Protein AF-A0A968EZG5-F1 (afdb_monomer)

pLDDT: mean 90.01, std 14.31, range [39.38, 98.56]

Foldseek 3Di:
DDDDPPDPPPPPPFFFDKDKPAQEDEPAEDEAPDKDKDKIKIAGQTQAKKWWDAWDKPWPQKDWPDGTDIHHHGDMDIIIIMGHDNDFDKTKIWTWTAIPGPVPRTGIHIYIYGYDHPDPDDDPDDQDCDWDKDDWPPFQDAQKIKIKIFFSAWWFKWKFKADPVRHTFATQDGGTDGGHIDMTMDRQHGPVRHHDDWAKMKMWMDTPPDIDIDIGTYDD

Structure (mmCIF, N/CA/C/O backbone):
data_AF-A0A968EZG5-F1
#
_entry.id   AF-A0A968EZG5-F1
#
loop_
_atom_site.group_PDB
_atom_site.id
_atom_site.type_symbol
_atom_site.label_atom_id
_atom_site.label_alt_id
_atom_site.label_comp_id
_atom_site.label_asym_id
_atom_site.label_entity_id
_atom_site.label_seq_id
_atom_site.pdbx_PDB_ins_code
_atom_site.Cartn_x
_atom_site.Cartn_y
_atom_site.Cartn_z
_atom_site.occupancy
_atom_site.B_iso_or_equiv
_atom_site.auth_seq_id
_atom_site.auth_comp_id
_atom_site.auth_asym_id
_atom_site.auth_atom_id
_atom_site.pdbx_PDB_model_num
ATOM 1 N N . ALA A 1 1 ? -42.127 -8.966 72.260 1.00 46.66 1 ALA A N 1
ATOM 2 C CA . ALA A 1 1 ? -41.807 -8.025 71.177 1.00 46.66 1 ALA A CA 1
ATOM 3 C C . ALA A 1 1 ? -40.721 -8.698 70.367 1.00 46.66 1 ALA A C 1
ATOM 5 O O . ALA A 1 1 ? -39.634 -8.884 70.897 1.00 46.66 1 ALA A O 1
ATOM 6 N N . GLU A 1 2 ? -41.072 -9.231 69.201 1.00 42.44 2 GLU A N 1
ATOM 7 C CA . GLU A 1 2 ? -40.092 -9.838 68.302 1.00 42.44 2 GLU A CA 1
ATOM 8 C C . GLU A 1 2 ? -39.377 -8.712 67.562 1.00 42.44 2 GLU A C 1
ATOM 10 O O . GLU A 1 2 ? -40.018 -7.843 66.972 1.00 42.44 2 GLU A O 1
ATOM 15 N N . ASP A 1 3 ? -38.058 -8.697 67.699 1.00 46.53 3 ASP A N 1
ATOM 16 C CA . ASP A 1 3 ? -37.166 -7.708 67.116 1.00 46.53 3 ASP A CA 1
ATOM 17 C C . ASP A 1 3 ? -36.864 -8.141 65.677 1.00 46.53 3 ASP A C 1
ATOM 19 O O . ASP A 1 3 ? -36.167 -9.127 65.430 1.00 46.53 3 ASP A O 1
ATOM 23 N N . THR A 1 4 ? -37.477 -7.465 64.709 1.00 46.59 4 THR A N 1
ATOM 24 C CA . THR A 1 4 ? -37.194 -7.677 63.290 1.00 46.59 4 THR A CA 1
ATOM 25 C C . THR A 1 4 ? -35.818 -7.106 62.975 1.00 46.59 4 THR A C 1
ATOM 27 O O 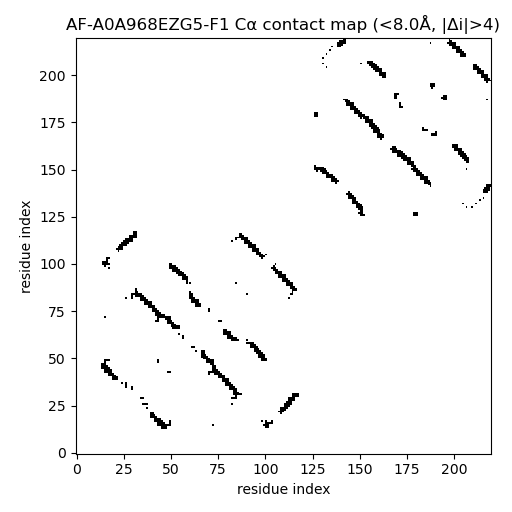. THR A 1 4 ? -35.665 -5.897 62.807 1.00 46.59 4 THR A O 1
ATOM 30 N N . VAL A 1 5 ? -34.816 -7.977 62.860 1.00 48.31 5 VAL A N 1
ATOM 31 C CA . VAL A 1 5 ? -33.513 -7.618 62.293 1.00 48.31 5 VAL A CA 1
ATOM 32 C C . VAL A 1 5 ? -33.722 -7.310 60.812 1.00 48.31 5 VAL A C 1
ATOM 34 O O . VAL A 1 5 ? -33.888 -8.209 59.988 1.00 48.31 5 VAL A O 1
ATOM 37 N N . GLY A 1 6 ? -33.754 -6.021 60.478 1.00 43.78 6 GLY A N 1
ATOM 38 C CA . GLY A 1 6 ? -33.720 -5.559 59.099 1.00 43.78 6 GLY A CA 1
ATOM 39 C C . GLY A 1 6 ? -32.400 -5.984 58.468 1.00 43.78 6 GLY A C 1
ATOM 40 O O . GLY A 1 6 ? -31.351 -5.425 58.777 1.00 43.78 6 GLY A O 1
ATOM 41 N N . VAL A 1 7 ? -32.443 -6.991 57.598 1.00 45.00 7 VAL A N 1
ATOM 42 C CA . VAL A 1 7 ? -31.305 -7.343 56.751 1.00 45.00 7 VAL A CA 1
ATOM 43 C C . VAL A 1 7 ? -31.089 -6.165 55.810 1.00 45.00 7 VAL A C 1
ATOM 45 O O . VAL A 1 7 ? -31.883 -5.922 54.902 1.00 45.00 7 VAL A O 1
ATOM 48 N N . HIS A 1 8 ? -30.031 -5.399 56.060 1.00 47.31 8 HIS A N 1
ATOM 49 C CA . HIS A 1 8 ? -29.554 -4.386 55.134 1.00 47.31 8 HIS A CA 1
ATOM 50 C C . HIS A 1 8 ? -28.943 -5.136 53.949 1.00 47.31 8 HIS A C 1
ATOM 52 O O . HIS A 1 8 ? -27.770 -5.502 53.948 1.00 47.31 8 HIS A O 1
ATOM 58 N N . MET A 1 9 ? -29.794 -5.473 52.981 1.00 46.06 9 MET A N 1
ATOM 59 C CA . MET A 1 9 ? -29.372 -5.971 51.685 1.00 46.06 9 MET A CA 1
ATOM 60 C C . MET A 1 9 ? -28.580 -4.831 51.046 1.00 46.06 9 MET A C 1
ATOM 62 O O . MET A 1 9 ? -29.169 -3.867 50.560 1.00 46.06 9 MET A O 1
ATOM 66 N N . GLN A 1 10 ? -27.248 -4.891 51.129 1.00 45.50 10 GLN A N 1
ATOM 67 C CA . GLN A 1 10 ? -26.409 -4.088 50.254 1.00 45.50 10 GLN A CA 1
ATOM 68 C C . GLN A 1 10 ? -26.782 -4.520 48.843 1.00 45.50 10 GLN A C 1
ATOM 70 O O . GLN A 1 10 ? -26.470 -5.631 48.416 1.00 45.50 10 GLN A O 1
ATOM 75 N N . VAL A 1 11 ? -27.548 -3.670 48.163 1.00 50.50 11 VAL A N 1
ATOM 76 C CA . VAL A 1 11 ? -27.663 -3.724 46.715 1.00 50.50 11 VAL A CA 1
ATOM 77 C C . VAL A 1 11 ? -26.221 -3.646 46.241 1.00 50.50 11 VAL A C 1
ATOM 79 O O . VAL A 1 11 ? -25.538 -2.661 46.503 1.00 50.50 11 VAL A O 1
ATOM 82 N N . VAL A 1 12 ? -25.716 -4.742 45.681 1.00 51.16 12 VAL A N 1
ATOM 83 C CA . VAL A 1 12 ? -24.463 -4.696 44.939 1.00 51.16 12 VAL A CA 1
ATOM 84 C C . VAL A 1 12 ? -24.767 -3.724 43.813 1.00 51.16 12 VAL A C 1
ATOM 86 O O . VAL A 1 12 ? -25.610 -4.048 42.975 1.00 51.16 12 VAL A O 1
ATOM 89 N N . ASP A 1 13 ? -24.214 -2.510 43.887 1.00 57.47 13 ASP A N 1
ATOM 90 C CA . ASP A 1 13 ? -24.405 -1.492 42.858 1.00 57.47 13 ASP A CA 1
ATOM 91 C C . ASP A 1 13 ? -24.214 -2.176 41.508 1.00 57.47 13 ASP A C 1
ATOM 93 O O . ASP A 1 13 ? -23.225 -2.881 41.291 1.00 57.47 13 ASP A O 1
ATOM 97 N N . SER A 1 14 ? -25.222 -2.079 40.646 1.00 59.56 14 SER A N 1
ATOM 98 C CA . SER A 1 14 ? -25.170 -2.657 39.314 1.00 59.56 14 SER A CA 1
ATOM 99 C C . SER A 1 14 ? -24.004 -2.005 38.583 1.00 59.56 14 SER A C 1
ATOM 101 O O . SER A 1 14 ? -24.091 -0.853 38.171 1.00 59.56 14 SER A O 1
ATOM 103 N N . LEU A 1 15 ? -22.885 -2.722 38.489 1.00 80.75 15 LEU A N 1
ATOM 104 C CA . LEU A 1 15 ? -21.681 -2.187 37.876 1.00 80.75 15 LEU A CA 1
ATOM 105 C C . LEU A 1 15 ? -21.853 -2.221 36.363 1.00 80.75 15 LEU A C 1
ATOM 107 O O . LEU A 1 15 ? -22.238 -3.233 35.785 1.00 80.75 15 LEU A O 1
ATOM 111 N N . ASN A 1 16 ? -21.568 -1.108 35.727 1.00 88.75 16 ASN A N 1
ATOM 112 C CA . ASN A 1 16 ? -21.320 -0.961 34.307 1.00 88.75 16 ASN A CA 1
ATOM 113 C C . ASN A 1 16 ? -19.845 -1.305 34.063 1.00 88.75 16 ASN A C 1
ATOM 115 O O . ASN A 1 16 ? -18.970 -0.524 34.416 1.00 88.75 16 ASN A O 1
ATOM 119 N N . LEU A 1 17 ? -19.578 -2.496 33.524 1.00 93.81 17 LEU A N 1
ATOM 120 C CA . LEU A 1 17 ? -18.222 -3.032 33.397 1.00 93.81 17 LEU A CA 1
ATOM 121 C C . LEU A 1 17 ? -17.838 -3.150 31.928 1.00 93.81 17 LEU A C 1
ATOM 123 O O . LEU A 1 17 ? -18.517 -3.850 31.171 1.00 93.81 17 LEU A O 1
ATOM 127 N N . ILE A 1 18 ? -16.756 -2.485 31.537 1.00 96.94 18 ILE A N 1
ATOM 128 C CA . ILE A 1 18 ? -16.211 -2.553 30.185 1.00 96.94 18 ILE A CA 1
ATOM 129 C C . ILE A 1 18 ? -15.303 -3.779 30.026 1.00 96.94 18 ILE A C 1
ATOM 131 O O . ILE A 1 18 ? -14.528 -4.141 30.911 1.00 96.94 18 ILE A O 1
ATOM 135 N N . SER A 1 19 ? -15.400 -4.431 28.873 1.00 97.12 19 SER A N 1
ATOM 136 C CA . SER A 1 19 ? -14.471 -5.468 28.434 1.00 97.12 19 SER A CA 1
ATOM 137 C C . SER A 1 19 ? -14.100 -5.251 26.971 1.00 97.12 19 SER A C 1
ATOM 139 O O . SER A 1 19 ? -14.919 -4.779 26.181 1.00 97.12 19 SER A O 1
ATOM 141 N N . LEU A 1 20 ? -12.862 -5.595 26.619 1.00 97.50 20 LEU A N 1
ATOM 142 C CA . LEU A 1 20 ? -12.344 -5.551 25.255 1.00 97.50 20 LEU A CA 1
ATOM 143 C C . LEU A 1 20 ? -11.921 -6.955 24.834 1.00 97.50 20 LEU A C 1
ATOM 145 O O . LEU A 1 20 ? -11.356 -7.705 25.631 1.00 97.50 20 LEU A O 1
ATOM 149 N N . ASN A 1 21 ? -12.138 -7.299 23.568 1.00 96.94 21 ASN A N 1
ATOM 150 C CA . ASN A 1 21 ? -11.665 -8.573 23.021 1.00 96.94 21 ASN A CA 1
ATOM 151 C C . ASN A 1 21 ? -10.163 -8.571 22.669 1.00 96.94 21 ASN A C 1
ATOM 153 O O . ASN A 1 21 ? -9.616 -9.630 22.368 1.00 96.94 21 ASN A O 1
ATOM 157 N N . THR A 1 22 ? -9.518 -7.402 22.667 1.00 94.25 22 THR A N 1
ATOM 158 C CA . THR A 1 22 ? -8.077 -7.227 22.457 1.00 94.25 22 THR A CA 1
ATOM 159 C C . THR A 1 22 ? -7.576 -5.985 23.192 1.00 94.25 22 THR A C 1
ATOM 161 O O . THR A 1 22 ? -8.330 -5.037 23.411 1.00 94.25 22 THR A O 1
ATOM 164 N N . ASP A 1 23 ? -6.295 -5.986 23.540 1.00 95.25 23 ASP A N 1
ATOM 165 C CA . ASP A 1 23 ? -5.542 -4.833 24.040 1.00 95.25 23 ASP A CA 1
ATOM 166 C C . ASP A 1 23 ? -4.565 -4.275 22.989 1.00 95.25 23 ASP A C 1
ATOM 168 O O . ASP A 1 23 ? -3.864 -3.296 23.249 1.00 95.25 23 ASP A O 1
ATOM 172 N N . SER A 1 24 ? -4.506 -4.885 21.800 1.00 97.00 24 SER A N 1
ATOM 173 C CA . SER A 1 24 ? -3.588 -4.500 20.731 1.00 97.00 24 SER A CA 1
ATOM 174 C C . SER A 1 24 ? -4.130 -4.773 19.324 1.00 97.00 24 SER A C 1
ATOM 176 O O . SER A 1 24 ? -4.920 -5.695 19.099 1.00 97.00 24 SER A O 1
ATOM 178 N N . ILE A 1 25 ? -3.701 -3.950 18.366 1.00 95.62 25 ILE A N 1
ATOM 179 C CA . ILE A 1 25 ? -3.979 -4.078 16.933 1.00 95.62 25 ILE A CA 1
ATOM 180 C C . ILE A 1 25 ? -2.686 -3.813 16.162 1.00 95.62 25 ILE A C 1
ATOM 182 O O . ILE A 1 25 ? -2.031 -2.788 16.362 1.00 95.62 25 ILE A O 1
ATOM 186 N N . ASP A 1 26 ? -2.357 -4.724 15.253 1.00 95.31 26 ASP A N 1
ATOM 187 C CA . ASP A 1 26 ? -1.247 -4.588 14.316 1.00 95.31 26 ASP A CA 1
ATOM 188 C C . ASP A 1 26 ? -1.790 -4.581 12.887 1.00 95.31 26 ASP A C 1
ATOM 190 O O . ASP A 1 26 ? -2.483 -5.512 12.475 1.00 95.31 26 ASP A O 1
ATOM 194 N N . PHE A 1 27 ? -1.514 -3.506 12.155 1.00 93.25 27 PHE A N 1
ATOM 195 C CA . PHE A 1 27 ? -1.912 -3.335 10.760 1.00 93.25 27 PHE A CA 1
ATOM 196 C C . PHE A 1 27 ? -0.897 -3.913 9.766 1.00 93.25 27 PHE A C 1
ATOM 198 O O . PHE A 1 27 ? -1.102 -3.771 8.557 1.00 93.25 27 PHE A O 1
ATOM 205 N N . ASP A 1 28 ? 0.192 -4.526 10.241 1.00 91.62 28 ASP A N 1
ATOM 206 C CA . ASP A 1 28 ? 1.330 -4.936 9.422 1.00 91.62 28 ASP A CA 1
ATOM 207 C C . ASP A 1 28 ? 1.781 -3.768 8.521 1.00 91.62 28 ASP A C 1
ATOM 209 O O . ASP A 1 28 ? 2.121 -2.685 8.995 1.00 91.62 28 ASP A O 1
ATOM 213 N N . THR A 1 29 ? 1.767 -3.963 7.202 1.00 85.31 29 THR A N 1
ATOM 214 C CA . THR A 1 29 ? 2.091 -2.943 6.205 1.00 85.31 29 THR A CA 1
ATOM 215 C C . THR A 1 29 ? 0.827 -2.402 5.554 1.00 85.31 29 THR A C 1
ATOM 217 O O . THR A 1 29 ? 0.022 -3.157 5.012 1.00 85.31 29 THR A O 1
ATOM 220 N N . THR A 1 30 ? 0.703 -1.077 5.511 1.00 86.75 30 THR A N 1
ATOM 221 C CA . THR A 1 30 ? -0.298 -0.367 4.707 1.00 86.75 30 THR A CA 1
ATOM 222 C C . THR A 1 30 ? 0.401 0.592 3.752 1.00 86.75 30 THR A C 1
ATOM 224 O O . THR A 1 30 ? 1.325 1.315 4.129 1.00 86.75 30 THR A O 1
ATOM 227 N N . TYR A 1 31 ? -0.026 0.597 2.490 1.00 84.75 31 TYR A N 1
ATOM 228 C CA . TYR A 1 31 ? 0.586 1.453 1.481 1.00 84.75 31 TYR A CA 1
ATOM 229 C C . TYR A 1 31 ? 0.085 2.892 1.578 1.00 84.75 31 TYR A C 1
ATOM 231 O O . TYR A 1 31 ? -1.117 3.137 1.666 1.00 84.75 31 TYR A O 1
ATOM 239 N N . ILE A 1 32 ? 1.007 3.852 1.487 1.00 84.75 32 ILE A N 1
ATOM 240 C CA . ILE A 1 32 ? 0.681 5.286 1.458 1.00 84.75 32 ILE A CA 1
ATOM 241 C C . ILE A 1 32 ? -0.342 5.568 0.346 1.00 84.75 32 ILE A C 1
ATOM 243 O O . ILE A 1 32 ? -0.135 5.193 -0.811 1.00 84.75 32 ILE A O 1
ATOM 247 N N . GLY A 1 33 ? -1.422 6.274 0.693 1.00 80.00 33 GLY A N 1
ATOM 248 C CA . GLY A 1 33 ? -2.534 6.594 -0.212 1.00 80.00 33 GLY A CA 1
ATOM 249 C C . GLY A 1 33 ? -3.663 5.557 -0.229 1.00 80.00 33 GLY A C 1
ATOM 250 O O . GLY A 1 33 ? -4.653 5.770 -0.924 1.00 80.00 33 GLY A O 1
ATOM 251 N N . SER A 1 34 ? -3.524 4.466 0.525 1.00 83.38 34 SER A N 1
ATOM 252 C CA . SER A 1 34 ? -4.582 3.500 0.844 1.00 83.38 34 SER A CA 1
ATOM 253 C C . SER A 1 34 ? -4.778 3.431 2.357 1.00 83.38 34 SER A C 1
ATOM 255 O O . SER A 1 34 ? -3.897 3.832 3.118 1.00 83.38 34 SER A O 1
ATOM 257 N N . ASP A 1 35 ? -5.918 2.909 2.786 1.00 90.00 35 ASP A N 1
ATOM 258 C CA . ASP A 1 35 ? -6.215 2.622 4.180 1.00 90.00 35 ASP A CA 1
ATOM 259 C C . ASP A 1 35 ? -6.364 1.117 4.432 1.00 90.00 35 ASP A C 1
ATOM 261 O O . ASP A 1 35 ? -6.699 0.338 3.537 1.00 90.00 35 ASP A O 1
ATOM 265 N N . SER A 1 36 ? -6.114 0.721 5.676 1.00 88.06 36 SER A N 1
ATOM 266 C CA . SER A 1 36 ? -6.439 -0.605 6.202 1.00 88.06 36 SER A CA 1
ATOM 267 C C . SER A 1 36 ? -7.388 -0.448 7.380 1.00 88.06 36 SER A C 1
ATOM 269 O O . SER A 1 36 ? -7.250 0.489 8.168 1.00 88.06 36 SER A O 1
ATOM 271 N N . THR A 1 37 ? -8.323 -1.382 7.545 1.00 93.50 37 THR A N 1
ATOM 272 C CA . THR A 1 37 ? -9.290 -1.357 8.648 1.00 93.50 37 THR A CA 1
ATOM 273 C C . THR A 1 37 ? -9.263 -2.671 9.421 1.00 93.50 37 THR A C 1
ATOM 275 O O . THR A 1 37 ? -9.412 -3.740 8.830 1.00 93.50 37 THR A O 1
ATOM 278 N N . ILE A 1 38 ? -9.119 -2.590 10.744 1.00 92.31 38 ILE A N 1
ATOM 279 C CA . ILE A 1 38 ? -9.237 -3.718 11.678 1.00 92.31 38 ILE A CA 1
ATOM 280 C C . ILE A 1 38 ? -10.238 -3.333 12.767 1.00 92.31 38 ILE A C 1
ATOM 282 O O . ILE A 1 38 ? -10.256 -2.193 13.228 1.00 92.31 38 ILE A O 1
ATOM 286 N N . SER A 1 39 ? -11.073 -4.283 13.184 1.00 94.12 39 SER A N 1
ATOM 287 C CA . SER A 1 39 ? -12.080 -4.061 14.222 1.00 94.12 39 SER A CA 1
ATOM 288 C C . SER A 1 39 ? -11.682 -4.670 15.562 1.00 94.12 39 SER A C 1
ATOM 290 O O . SER A 1 39 ? -11.078 -5.744 15.616 1.00 94.12 39 SER A O 1
ATOM 292 N N . PHE A 1 40 ? -12.139 -4.047 16.644 1.00 96.81 40 PHE A N 1
ATOM 293 C CA . PHE A 1 40 ? -12.232 -4.666 17.965 1.00 96.81 40 PHE A CA 1
ATOM 294 C C . PHE A 1 40 ? -13.648 -4.508 18.528 1.00 96.81 40 PHE A C 1
ATOM 296 O O . PHE A 1 40 ? -14.463 -3.746 18.007 1.00 96.81 40 PHE A O 1
ATOM 303 N N . TRP A 1 41 ? -13.956 -5.262 19.577 1.00 98.06 41 TRP A N 1
ATOM 304 C CA . TRP A 1 41 ? -15.252 -5.250 20.242 1.00 98.06 41 TRP A CA 1
ATOM 305 C C . TRP A 1 41 ? -15.128 -4.635 21.627 1.00 98.06 41 TRP A C 1
ATOM 307 O O . TRP A 1 41 ? -14.273 -5.039 22.417 1.00 98.06 41 TRP A O 1
ATOM 317 N N . VAL A 1 42 ? -16.028 -3.700 21.916 1.00 98.50 42 VAL A N 1
ATOM 318 C CA . VAL A 1 42 ? -16.295 -3.201 23.264 1.00 98.50 42 VAL A CA 1
ATOM 319 C C . VAL A 1 42 ? -17.550 -3.889 23.768 1.00 98.50 42 VAL A C 1
ATOM 321 O O . VAL A 1 42 ? -18.588 -3.827 23.112 1.00 98.50 42 VAL A O 1
ATOM 324 N N . GLU A 1 43 ? -17.476 -4.537 24.919 1.00 98.31 43 GLU A N 1
ATOM 325 C CA . GLU A 1 43 ? -18.594 -5.248 25.532 1.00 98.31 43 GLU A CA 1
ATOM 326 C C . GLU A 1 43 ? -18.920 -4.666 26.904 1.00 98.31 43 GLU A C 1
ATOM 328 O O . GLU A 1 43 ? -18.030 -4.303 27.674 1.00 98.31 43 GLU A O 1
ATOM 333 N N . ASN A 1 44 ? -20.214 -4.599 27.216 1.00 97.81 44 ASN A N 1
ATOM 334 C CA . ASN A 1 44 ? -20.677 -4.352 28.571 1.00 97.81 44 ASN A CA 1
ATOM 335 C C . ASN A 1 44 ? -20.979 -5.683 29.267 1.00 97.81 44 ASN A C 1
ATOM 337 O O . ASN A 1 44 ? -22.063 -6.247 29.101 1.00 97.81 44 ASN A O 1
ATOM 341 N N . VAL A 1 45 ? -20.040 -6.154 30.084 1.00 96.50 45 VAL A N 1
ATOM 342 C CA . VAL A 1 45 ? -20.189 -7.374 30.904 1.00 96.50 45 VAL A CA 1
ATOM 343 C C . VAL A 1 45 ? -20.844 -7.091 32.264 1.00 96.50 45 VAL A C 1
ATOM 345 O O . VAL A 1 45 ? -20.976 -7.979 33.107 1.00 96.50 45 VAL A O 1
ATOM 348 N N . GLY A 1 46 ? -21.241 -5.838 32.487 1.00 94.38 46 GLY A N 1
ATOM 349 C CA . GLY A 1 46 ? -21.903 -5.357 33.687 1.00 94.38 46 GLY A CA 1
ATOM 350 C C . GLY A 1 46 ? -23.398 -5.669 33.756 1.00 94.38 46 GLY A C 1
ATOM 351 O O . GLY A 1 46 ? -23.944 -6.469 32.997 1.00 94.38 46 GLY A O 1
ATOM 352 N N . GLN A 1 47 ? -24.070 -5.032 34.712 1.00 93.62 47 GLN A N 1
ATOM 353 C CA . GLN A 1 47 ? -25.514 -5.134 34.956 1.00 93.62 47 GLN A CA 1
ATOM 354 C C . GLN A 1 47 ? -26.249 -3.796 34.768 1.00 93.62 47 GLN A C 1
ATOM 356 O O . GLN A 1 47 ? -27.477 -3.784 34.768 1.00 93.62 47 GLN A O 1
ATOM 361 N N . ASP A 1 48 ? -25.523 -2.689 34.575 1.00 95.94 48 ASP A N 1
ATOM 362 C CA . ASP A 1 48 ? -26.081 -1.380 34.201 1.00 95.94 48 ASP A CA 1
ATOM 363 C C . ASP A 1 48 ? -25.497 -0.895 32.865 1.00 95.94 48 ASP A C 1
ATOM 365 O O . ASP A 1 48 ? -24.549 -1.475 32.337 1.00 95.94 48 ASP A O 1
ATOM 369 N N . THR A 1 49 ? -26.072 0.159 32.292 1.00 96.81 49 THR A N 1
ATOM 370 C CA . THR A 1 49 ? -25.671 0.740 31.010 1.00 96.81 49 THR A CA 1
ATOM 371 C C . THR A 1 49 ? -24.257 1.316 31.080 1.00 96.81 49 THR A C 1
ATOM 373 O O . THR A 1 49 ? -23.988 2.281 31.803 1.00 96.81 49 THR A O 1
ATOM 376 N N . LEU A 1 50 ? -23.372 0.780 30.243 1.00 98.19 50 LEU A N 1
ATOM 377 C CA . LEU A 1 50 ? -22.051 1.339 29.990 1.00 98.19 50 LEU A CA 1
ATOM 378 C C . LEU A 1 50 ? -22.169 2.457 28.950 1.00 98.19 50 LEU A C 1
ATOM 380 O O . LEU A 1 50 ? -22.799 2.286 27.906 1.00 98.19 50 LEU A O 1
ATOM 384 N N . LYS A 1 51 ? -21.561 3.604 29.229 1.00 98.44 51 LYS A N 1
ATOM 385 C CA . LYS A 1 51 ? -21.453 4.748 28.326 1.00 98.44 51 LYS A CA 1
ATOM 386 C C . LYS A 1 51 ? -19.989 4.951 27.991 1.00 98.44 51 LYS A C 1
ATOM 388 O O . LYS A 1 51 ? -19.181 5.116 28.901 1.00 98.44 51 LYS A O 1
ATOM 393 N N . VAL A 1 52 ? -19.677 4.971 26.703 1.00 98.56 52 VAL A N 1
ATOM 394 C CA . VAL A 1 52 ? -18.371 5.382 26.191 1.00 98.56 52 VAL A CA 1
ATOM 395 C C . VAL A 1 52 ? -18.482 6.831 25.732 1.00 98.56 52 VAL A C 1
ATOM 397 O O . VAL A 1 52 ? -19.366 7.168 24.939 1.00 98.56 52 VAL A O 1
ATOM 400 N N . TYR A 1 53 ? -17.632 7.687 26.291 1.00 98.06 53 TYR A N 1
ATOM 401 C CA . TYR A 1 53 ? -17.682 9.140 26.134 1.00 98.06 53 TYR A CA 1
ATOM 402 C C . TYR A 1 53 ? -16.746 9.670 25.063 1.00 98.06 53 TYR A C 1
ATOM 404 O O . TYR A 1 53 ? -17.048 10.708 24.478 1.00 98.06 53 TYR A O 1
ATOM 412 N N . ASP A 1 54 ? -15.606 9.011 24.877 1.00 98.19 54 ASP A N 1
ATOM 413 C CA . ASP A 1 54 ? -14.587 9.415 23.921 1.00 98.19 54 ASP A CA 1
ATOM 414 C C . ASP A 1 54 ? -13.603 8.266 23.659 1.00 98.19 54 ASP A C 1
ATOM 416 O O . ASP A 1 54 ? -13.490 7.325 24.456 1.00 98.19 54 ASP A O 1
ATOM 420 N N . MET A 1 55 ? -12.872 8.381 22.553 1.00 98.31 55 MET A N 1
ATOM 421 C CA . MET A 1 55 ? -11.773 7.496 22.178 1.00 98.31 55 MET A CA 1
ATOM 422 C C . MET A 1 55 ? -10.571 8.284 21.635 1.00 98.31 55 MET A C 1
ATOM 424 O O . MET A 1 55 ? -10.240 8.135 20.455 1.00 98.31 55 MET A O 1
ATOM 428 N N . PRO A 1 56 ? -9.914 9.160 22.426 1.00 98.00 56 PRO A N 1
ATOM 429 C CA . PRO A 1 56 ? -8.761 9.899 21.932 1.00 98.00 56 PRO A CA 1
ATOM 430 C C . PRO A 1 56 ? -7.638 8.946 21.514 1.00 98.00 56 PRO A C 1
ATOM 432 O O . PRO A 1 56 ? -7.335 7.959 22.191 1.00 98.00 56 PRO A O 1
ATOM 435 N N . ILE A 1 57 ? -7.004 9.281 20.392 1.00 98.12 57 ILE A N 1
ATOM 436 C CA . ILE A 1 57 ? -5.922 8.506 19.787 1.00 98.12 57 ILE A CA 1
ATOM 437 C C . ILE A 1 57 ? -4.656 9.357 19.789 1.00 98.12 57 ILE A C 1
ATOM 439 O O . ILE A 1 57 ? -4.686 10.525 19.399 1.00 98.12 57 ILE A O 1
ATOM 443 N N . THR A 1 58 ? -3.534 8.793 20.240 1.00 97.00 58 THR A N 1
ATOM 444 C CA . THR A 1 58 ? -2.271 9.547 20.346 1.00 97.00 58 THR A CA 1
ATOM 445 C C . THR A 1 58 ? -1.529 9.703 19.018 1.00 97.00 58 THR A C 1
ATOM 447 O O . THR A 1 58 ? -0.644 10.548 18.927 1.00 97.00 58 THR A O 1
ATOM 450 N N . GLU A 1 59 ? -1.865 8.894 18.013 1.00 97.12 59 GLU A N 1
ATOM 451 C CA . GLU A 1 59 ? -1.243 8.886 16.686 1.00 97.12 59 GLU A CA 1
ATOM 452 C C . GLU A 1 59 ? -2.304 9.159 15.610 1.00 97.12 59 GLU A C 1
ATOM 454 O O . GLU A 1 59 ? -3.301 8.446 15.507 1.00 97.12 59 GLU A O 1
ATOM 459 N N . ASN A 1 60 ? -2.099 10.217 14.824 1.00 95.88 60 ASN A N 1
ATOM 460 C CA . ASN A 1 60 ? -3.111 10.774 13.923 1.00 95.88 60 ASN A CA 1
ATOM 461 C C . ASN A 1 60 ? -3.270 9.991 12.613 1.00 95.88 60 ASN A C 1
ATOM 463 O O . ASN A 1 60 ? -4.236 10.222 11.885 1.00 95.88 60 ASN A O 1
ATOM 467 N N . ALA A 1 61 ? -2.351 9.068 12.324 1.00 96.25 61 ALA A N 1
ATOM 468 C CA . ALA A 1 61 ? -2.495 8.123 11.224 1.00 96.25 61 ALA A CA 1
ATOM 469 C C . ALA A 1 61 ? -3.605 7.085 11.475 1.00 96.25 61 ALA A C 1
ATOM 471 O O . ALA A 1 61 ? -4.028 6.415 10.534 1.00 96.25 61 ALA A O 1
ATOM 472 N N . PHE A 1 62 ? -4.087 6.953 12.716 1.00 98.38 62 PHE A N 1
ATOM 473 C CA . PHE A 1 62 ? -5.200 6.079 13.074 1.00 98.38 62 PHE A CA 1
ATOM 474 C C . PHE A 1 62 ? -6.469 6.885 13.367 1.00 98.38 62 PHE A C 1
ATOM 476 O O . PHE A 1 62 ? -6.429 8.002 13.881 1.00 98.38 62 PHE A O 1
ATOM 483 N N . SER A 1 63 ? -7.620 6.293 13.068 1.00 98.12 63 SER A N 1
ATOM 484 C CA . SER A 1 63 ? -8.941 6.847 13.375 1.00 98.12 63 SER A CA 1
ATOM 485 C C . SER A 1 63 ? -9.915 5.738 13.753 1.00 98.12 63 SER A C 1
ATOM 487 O O . SER A 1 63 ? -9.712 4.586 13.376 1.00 98.12 63 SER A O 1
ATOM 489 N N . VAL A 1 64 ? -10.972 6.082 14.487 1.00 98.31 64 VAL A N 1
ATOM 490 C CA . VAL A 1 64 ? -12.108 5.191 14.759 1.00 98.31 64 VAL A CA 1
ATOM 491 C C . VAL A 1 64 ? -13.356 5.702 14.048 1.00 98.31 64 VAL A C 1
ATOM 493 O O . VAL A 1 64 ? -13.541 6.912 13.906 1.00 98.31 64 VAL A O 1
ATOM 496 N N . ASP A 1 65 ? -14.221 4.793 13.606 1.00 98.25 65 ASP A N 1
ATOM 497 C CA . ASP A 1 65 ? -15.505 5.141 12.982 1.00 98.25 65 ASP A CA 1
ATOM 498 C C . ASP A 1 65 ? -16.540 5.663 13.992 1.00 98.25 65 ASP A C 1
ATOM 500 O O . ASP A 1 65 ? -17.424 6.449 13.641 1.00 98.25 65 ASP A O 1
ATOM 504 N N . THR A 1 66 ? -16.408 5.259 15.255 1.00 96.56 66 THR A N 1
ATOM 505 C CA . THR A 1 66 ? -17.215 5.731 16.378 1.00 96.56 66 THR A CA 1
ATOM 506 C C . THR A 1 66 ? -16.361 5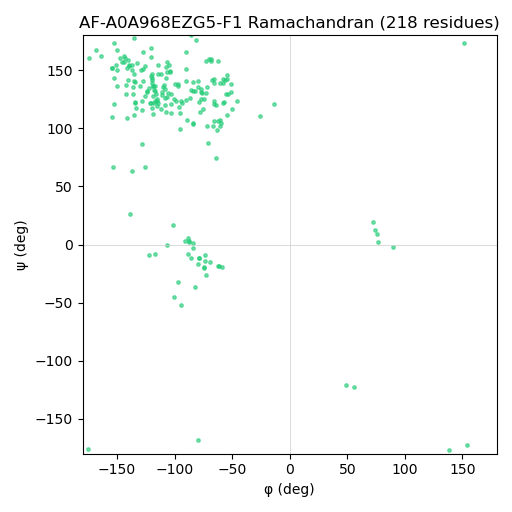.917 17.629 1.00 96.56 66 THR A C 1
ATOM 508 O O . THR A 1 66 ? -15.477 5.116 17.913 1.00 96.56 66 THR A O 1
ATOM 511 N N . ALA A 1 67 ? -16.650 6.970 18.394 1.00 95.81 67 ALA A N 1
ATOM 512 C CA . ALA A 1 67 ? -15.969 7.278 19.655 1.00 95.81 67 ALA A CA 1
ATOM 513 C C . ALA A 1 67 ? -16.931 7.373 20.850 1.00 95.81 67 ALA A C 1
ATOM 515 O O . ALA A 1 67 ? -16.488 7.459 21.990 1.00 95.81 67 ALA A O 1
ATOM 516 N N . THR A 1 68 ? -18.249 7.360 20.606 1.00 98.25 68 THR A N 1
ATOM 517 C CA . THR A 1 68 ? -19.264 7.545 21.652 1.00 98.25 68 THR A CA 1
ATOM 518 C C . THR A 1 68 ? -20.470 6.654 21.411 1.00 98.25 68 THR A C 1
ATOM 520 O O . THR A 1 68 ? -21.034 6.670 20.315 1.00 98.25 68 THR A O 1
ATOM 523 N N . PHE A 1 69 ? -20.901 5.913 22.427 1.00 98.50 69 PHE A N 1
ATOM 524 C CA . PHE A 1 69 ? -22.077 5.043 22.354 1.00 98.50 69 PHE A CA 1
ATOM 525 C C . PHE A 1 69 ? -22.490 4.555 23.747 1.00 98.50 69 PHE A C 1
ATOM 527 O O . PHE A 1 69 ? -21.746 4.683 24.719 1.00 98.50 69 PHE A O 1
ATOM 534 N N . ASN A 1 70 ? -23.688 3.973 23.835 1.00 98.25 70 ASN A N 1
ATOM 535 C CA . ASN A 1 70 ? -24.197 3.333 25.046 1.00 98.25 70 ASN A CA 1
ATOM 536 C C . ASN A 1 70 ? -24.410 1.839 24.785 1.00 98.25 70 ASN A C 1
ATOM 538 O O . ASN A 1 70 ? -24.994 1.477 23.764 1.00 98.25 70 ASN A O 1
ATOM 542 N N . LEU A 1 71 ? -24.009 0.996 25.731 1.00 98.06 71 LEU A N 1
ATOM 543 C CA . LEU A 1 71 ? -24.197 -0.450 25.695 1.00 98.06 71 LEU A CA 1
ATOM 544 C C . LEU A 1 71 ? -25.093 -0.895 26.845 1.00 98.06 71 LEU A C 1
ATOM 546 O O . LEU A 1 71 ? -24.787 -0.670 28.018 1.00 98.06 71 LEU A O 1
ATOM 550 N N . LEU A 1 72 ? -26.188 -1.575 26.506 1.00 98.12 72 LEU A N 1
ATOM 551 C CA . LEU A 1 72 ? -26.990 -2.296 27.491 1.00 98.12 72 LEU A CA 1
ATOM 552 C C . LEU A 1 72 ? -26.193 -3.497 28.037 1.00 98.12 72 LEU A C 1
ATOM 554 O O . LEU A 1 72 ? -25.279 -3.976 27.357 1.00 98.12 72 LEU A O 1
ATOM 558 N N . PRO A 1 73 ? -26.528 -4.006 29.233 1.00 97.50 73 PRO A N 1
ATOM 559 C CA . PRO A 1 73 ? -25.902 -5.209 29.780 1.00 97.50 73 PRO A CA 1
ATOM 560 C C . PRO A 1 73 ? -25.908 -6.384 28.792 1.00 97.50 73 PRO A C 1
ATOM 562 O O . PRO A 1 73 ? -26.946 -6.696 28.204 1.00 97.50 73 PRO A O 1
ATOM 565 N N . GLY A 1 74 ? -24.753 -7.027 28.609 1.00 96.25 74 GLY A N 1
ATOM 566 C CA . GLY A 1 74 ? -24.564 -8.178 27.719 1.00 96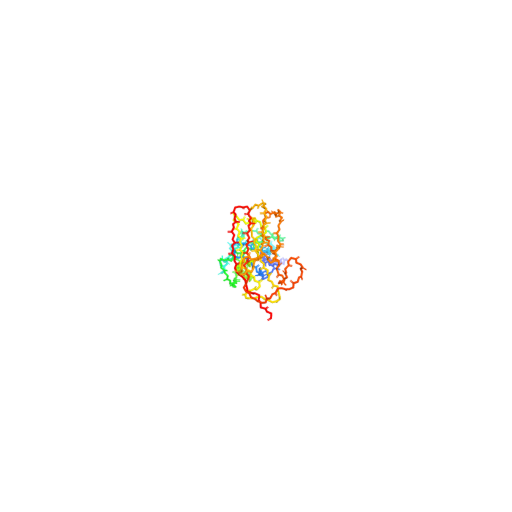.25 74 GLY A CA 1
ATOM 567 C C . GLY A 1 74 ? -24.543 -7.849 26.223 1.00 96.25 74 GLY A C 1
ATOM 568 O O . GLY A 1 74 ? -24.665 -8.757 25.403 1.00 96.25 74 GLY A O 1
ATOM 569 N N . THR A 1 75 ? -24.441 -6.569 25.851 1.00 98.38 75 THR A N 1
ATOM 570 C CA . THR A 1 75 ? -24.321 -6.140 24.449 1.00 98.38 75 THR A CA 1
ATOM 571 C C . THR A 1 75 ? -22.908 -5.671 24.124 1.00 98.38 75 THR A C 1
ATOM 573 O O . THR A 1 75 ? -22.163 -5.236 25.008 1.00 98.38 75 THR A O 1
ATOM 576 N N . SER A 1 76 ? -22.568 -5.725 22.836 1.00 98.31 76 SER A N 1
ATOM 577 C CA . SER A 1 76 ? -21.260 -5.329 22.319 1.00 98.31 76 SER A CA 1
ATOM 578 C C . SER A 1 76 ? -21.396 -4.352 21.151 1.00 98.31 76 SER A C 1
ATOM 580 O O . SER A 1 76 ? -22.357 -4.421 20.382 1.00 98.31 76 SER A O 1
ATOM 582 N N . GLN A 1 77 ? -20.408 -3.473 21.001 1.00 98.44 77 GLN A N 1
ATOM 583 C CA . GLN A 1 77 ? -20.233 -2.569 19.866 1.00 98.44 77 GLN A CA 1
ATOM 584 C C . GLN A 1 77 ? -18.939 -2.934 19.135 1.00 98.44 77 GLN A C 1
ATOM 586 O O . GLN A 1 77 ? -17.881 -3.036 19.755 1.00 98.44 77 GLN A O 1
ATOM 591 N N . GLU A 1 78 ? -19.028 -3.102 17.817 1.00 98.38 78 GLU A N 1
ATOM 592 C CA . GLU A 1 78 ? -17.851 -3.169 16.949 1.00 98.38 78 GLU A CA 1
ATOM 593 C C . GLU A 1 78 ? -17.305 -1.752 16.750 1.00 98.38 78 GLU A C 1
ATOM 595 O O . GLU A 1 78 ? -18.064 -0.844 16.404 1.00 98.38 78 GLU A O 1
ATOM 600 N N . VAL A 1 79 ? -16.005 -1.570 16.954 1.00 98.38 79 VAL A N 1
ATOM 601 C CA . VAL A 1 79 ? -15.287 -0.325 16.668 1.00 98.38 79 VAL A CA 1
ATOM 602 C C . VAL A 1 79 ? -14.284 -0.615 15.567 1.00 98.38 79 VAL A C 1
ATOM 604 O O . VAL A 1 79 ?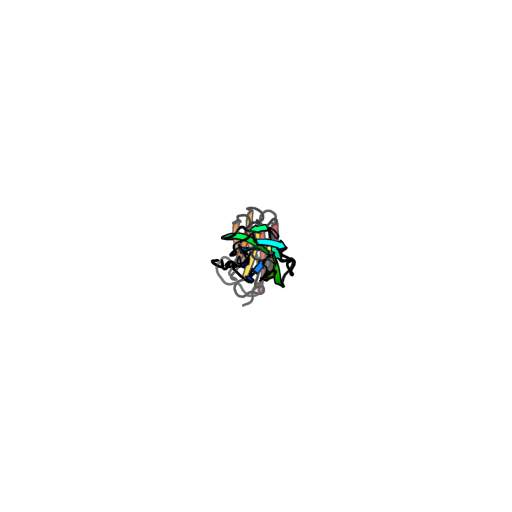 -13.444 -1.508 15.714 1.00 98.38 79 VAL A O 1
ATOM 607 N N . LYS A 1 80 ? -14.363 0.131 14.466 1.00 98.12 80 LYS A N 1
ATOM 608 C CA . LYS A 1 80 ? -13.467 -0.027 13.320 1.00 98.12 80 LYS A CA 1
ATOM 609 C C . LYS A 1 80 ? -12.340 0.979 13.421 1.00 98.12 80 LYS A C 1
ATOM 611 O O . LYS A 1 80 ? -12.576 2.184 13.369 1.00 98.12 80 LYS A O 1
ATOM 616 N N . VAL A 1 81 ? -11.117 0.479 13.520 1.00 98.38 81 VAL A N 1
ATOM 617 C CA . VAL A 1 81 ? -9.904 1.291 13.502 1.00 98.38 81 VAL A CA 1
ATOM 618 C C . VAL A 1 81 ? -9.383 1.330 12.075 1.00 98.38 81 VAL A C 1
ATOM 620 O O . VAL A 1 81 ? -9.139 0.286 11.474 1.00 98.38 81 VAL A O 1
ATOM 623 N N . THR A 1 82 ? -9.219 2.530 11.531 1.00 98.00 82 THR A N 1
ATOM 624 C CA . THR A 1 82 ? -8.664 2.757 10.195 1.00 98.00 82 THR A CA 1
ATOM 625 C C . THR A 1 82 ? -7.270 3.349 10.317 1.00 98.00 82 THR A C 1
ATOM 627 O O . THR A 1 82 ? -7.101 4.375 10.977 1.00 98.00 82 THR A O 1
ATOM 630 N N . PHE A 1 83 ? -6.291 2.721 9.671 1.00 98.19 83 PHE A N 1
ATOM 631 C CA . PHE A 1 83 ? -4.924 3.213 9.534 1.00 98.19 83 PHE A CA 1
ATOM 632 C C . PHE A 1 83 ? -4.715 3.787 8.129 1.00 98.19 83 PHE A C 1
ATOM 634 O O . PHE A 1 83 ? -4.868 3.072 7.140 1.00 98.19 83 PHE A O 1
ATOM 641 N N . LEU A 1 84 ? -4.354 5.069 8.049 1.00 95.50 84 LEU A N 1
ATOM 642 C CA . LEU A 1 84 ? -4.049 5.799 6.818 1.00 95.50 84 LEU A CA 1
ATOM 643 C C . LEU A 1 84 ? -2.682 6.494 6.976 1.00 95.50 84 LEU A C 1
ATOM 645 O O . LEU A 1 84 ? -2.627 7.656 7.389 1.00 95.50 84 LEU A O 1
ATOM 649 N N . PRO A 1 85 ? -1.562 5.809 6.680 1.00 95.19 85 PRO A N 1
ATOM 650 C CA . PRO A 1 85 ? -0.229 6.378 6.854 1.00 95.19 85 PRO A CA 1
ATOM 651 C C . PRO A 1 85 ? 0.011 7.560 5.891 1.00 95.19 85 PRO A C 1
ATOM 653 O O . PRO A 1 85 ? -0.031 7.374 4.669 1.00 95.19 85 PRO A O 1
ATOM 656 N N . PRO A 1 86 ? 0.307 8.780 6.390 1.00 91.44 86 PRO A N 1
ATOM 657 C CA . PRO A 1 86 ? 0.553 9.948 5.536 1.00 91.44 86 PRO A CA 1
ATOM 658 C C . PRO A 1 86 ? 1.921 9.923 4.836 1.00 91.44 86 PRO A C 1
ATOM 660 O O . PRO A 1 86 ? 2.133 10.630 3.849 1.00 91.44 86 PRO A O 1
ATOM 663 N N . SER A 1 87 ? 2.869 9.145 5.352 1.00 91.19 87 SER A N 1
ATOM 664 C CA . SER A 1 87 ? 4.228 9.020 4.830 1.00 91.19 87 SER A CA 1
ATOM 665 C C . SER A 1 87 ? 4.808 7.648 5.167 1.00 91.19 87 SER A C 1
ATOM 667 O O . SER A 1 87 ? 4.196 6.866 5.886 1.00 91.19 87 SER A O 1
ATOM 669 N N . ALA A 1 88 ? 5.993 7.345 4.638 1.00 90.94 88 ALA A N 1
ATOM 670 C CA . ALA A 1 88 ? 6.672 6.101 4.971 1.00 90.94 88 ALA A CA 1
ATOM 671 C C . ALA A 1 88 ? 7.207 6.155 6.408 1.00 90.94 88 ALA A C 1
ATOM 673 O O . ALA A 1 88 ? 7.815 7.161 6.782 1.00 90.94 88 ALA A O 1
ATOM 674 N N . GLY A 1 89 ? 7.031 5.085 7.178 1.00 93.25 89 GLY A N 1
ATOM 675 C CA . GLY A 1 89 ? 7.538 4.982 8.545 1.00 93.25 89 GLY A CA 1
ATOM 676 C C . GLY A 1 89 ? 6.708 4.067 9.437 1.00 93.25 89 GLY A C 1
ATOM 677 O O . GLY A 1 89 ? 5.640 3.601 9.049 1.00 93.25 89 GLY A O 1
ATOM 678 N N . ASP A 1 90 ? 7.214 3.838 10.642 1.00 97.50 90 ASP A N 1
ATOM 679 C CA . ASP A 1 90 ? 6.506 3.114 11.693 1.00 97.50 90 ASP A CA 1
ATOM 680 C C . ASP A 1 90 ? 5.573 4.072 12.443 1.00 97.50 90 ASP A C 1
ATOM 682 O O . ASP A 1 90 ? 5.985 5.156 12.866 1.00 97.50 90 ASP A O 1
ATOM 686 N N . TYR A 1 91 ? 4.325 3.659 12.635 1.00 97.69 91 TYR A N 1
ATOM 687 C CA . TYR A 1 91 ? 3.307 4.390 13.379 1.00 97.69 91 TYR A CA 1
ATOM 688 C C . TYR A 1 91 ? 2.885 3.552 14.571 1.00 97.69 91 TYR A C 1
ATOM 690 O O . TYR A 1 91 ? 2.615 2.360 14.432 1.00 97.69 91 TYR A O 1
ATOM 698 N N . SER A 1 92 ? 2.815 4.165 15.748 1.00 97.81 92 SER A N 1
ATOM 699 C CA . SER A 1 92 ? 2.260 3.499 16.921 1.00 97.81 92 SER A CA 1
ATOM 700 C C . SER A 1 92 ? 1.696 4.482 17.934 1.00 97.81 92 SER A C 1
ATOM 702 O O . SER A 1 92 ? 2.135 5.629 18.024 1.00 97.81 92 SER A O 1
ATOM 704 N N . GLY A 1 93 ? 0.704 4.037 18.696 1.00 97.56 93 GLY A N 1
ATOM 705 C CA . GLY A 1 93 ? 0.024 4.878 19.665 1.00 97.56 93 GLY A CA 1
ATOM 706 C C . GLY A 1 93 ? -0.996 4.125 20.505 1.00 97.56 93 GLY A C 1
ATOM 707 O O . GLY A 1 93 ? -1.155 2.912 20.400 1.00 97.56 93 GLY A O 1
ATOM 708 N N . TRP A 1 94 ? -1.703 4.873 21.343 1.00 98.25 94 TRP A N 1
ATOM 709 C CA . TRP A 1 94 ? -2.788 4.371 22.173 1.00 98.25 94 TRP A CA 1
ATOM 710 C C . TRP A 1 94 ? -4.123 4.913 21.682 1.00 98.25 94 TRP A C 1
ATOM 712 O O . TRP A 1 94 ? -4.249 6.119 21.459 1.00 98.25 94 TRP A O 1
ATOM 722 N N . ILE A 1 95 ? -5.122 4.039 21.601 1.00 98.50 95 ILE A N 1
ATOM 723 C CA . ILE A 1 95 ? -6.535 4.419 21.680 1.00 98.50 95 ILE A CA 1
ATOM 724 C C . ILE A 1 95 ? -6.922 4.350 23.159 1.00 98.50 95 ILE A C 1
ATOM 726 O O . ILE A 1 95 ? -6.734 3.305 23.787 1.00 98.50 95 ILE A O 1
ATOM 730 N N . GLN A 1 96 ? -7.437 5.442 23.727 1.00 98.19 96 GLN A N 1
ATOM 731 C CA . GLN A 1 96 ? -7.926 5.465 25.111 1.00 98.19 96 GLN A CA 1
ATOM 732 C C . GLN A 1 96 ? -9.449 5.425 25.109 1.00 98.19 96 GLN A C 1
ATOM 734 O O . GLN A 1 96 ? -10.071 6.375 24.670 1.00 98.19 96 GLN A O 1
ATOM 739 N N . ILE A 1 97 ? -10.067 4.358 25.599 1.00 98.50 97 ILE A N 1
ATOM 740 C CA . ILE A 1 97 ? -11.523 4.247 25.678 1.00 98.50 97 ILE A CA 1
ATOM 741 C C . ILE A 1 97 ? -11.970 4.812 27.022 1.00 98.50 97 ILE A C 1
ATOM 743 O O . ILE A 1 97 ? -11.759 4.172 28.052 1.00 98.50 97 ILE A O 1
ATOM 747 N N . VAL A 1 98 ? -12.586 5.997 27.007 1.00 98.50 98 VAL A N 1
ATOM 748 C CA . VAL A 1 98 ? -13.069 6.677 28.217 1.00 98.50 98 VAL A CA 1
ATOM 749 C C . VAL A 1 98 ? -14.532 6.324 28.442 1.00 98.50 98 VAL A C 1
ATOM 751 O O . VAL A 1 98 ? -15.382 6.572 27.584 1.00 98.50 98 VAL A O 1
ATOM 754 N N . SER A 1 99 ? -14.847 5.754 29.599 1.00 98.25 99 SER A N 1
ATOM 755 C CA . SER A 1 99 ? -16.183 5.261 29.918 1.00 98.25 99 SER A CA 1
ATOM 756 C C . SER A 1 99 ? -16.636 5.662 31.318 1.00 98.25 99 SER A C 1
ATOM 758 O O . SER A 1 99 ? -15.923 6.327 32.066 1.00 98.25 99 SER A O 1
ATOM 760 N N . ASN A 1 100 ? -17.865 5.295 31.674 1.00 96.44 100 ASN A N 1
ATOM 761 C CA . ASN A 1 100 ? -18.367 5.447 33.036 1.00 96.44 100 ASN A CA 1
ATOM 762 C C . ASN A 1 100 ? -18.067 4.249 33.949 1.00 96.44 100 ASN A C 1
ATOM 764 O O . ASN A 1 100 ? -18.594 4.250 35.063 1.00 96.44 100 ASN A O 1
ATOM 768 N N . ASP A 1 101 ? -17.310 3.235 33.506 1.00 96.44 101 ASP A N 1
ATOM 769 C CA . ASP A 1 101 ? -16.937 2.091 34.352 1.00 96.44 101 ASP A CA 1
ATOM 770 C C . ASP A 1 101 ? -16.204 2.587 35.617 1.00 96.44 101 ASP A C 1
ATOM 772 O O . ASP A 1 101 ? -15.199 3.287 35.505 1.00 96.44 101 ASP A O 1
ATOM 776 N N . PRO A 1 102 ? -16.692 2.272 36.831 1.00 92.06 102 PRO A N 1
ATOM 777 C CA . PRO A 1 102 ? -16.134 2.796 38.078 1.00 92.06 102 PRO A CA 1
ATOM 778 C C . PRO A 1 102 ? -14.785 2.175 38.472 1.00 92.06 102 PRO A C 1
ATOM 780 O O . PRO A 1 102 ? -14.124 2.683 39.378 1.00 92.06 102 PRO A O 1
ATOM 783 N N . VAL A 1 103 ? -14.401 1.059 37.853 1.00 90.94 103 VAL A N 1
ATOM 784 C CA . VAL A 1 103 ? -13.140 0.347 38.089 1.00 90.94 103 VAL A CA 1
ATOM 785 C C . VAL A 1 103 ? -12.126 0.681 36.998 1.00 90.94 103 VAL A C 1
ATOM 787 O O . VAL A 1 103 ? -10.970 0.954 37.315 1.00 90.94 103 VAL A O 1
ATOM 790 N N . ASN A 1 104 ? -12.558 0.670 35.734 1.00 91.62 104 ASN A N 1
ATOM 791 C CA . ASN A 1 104 ? -11.722 0.939 34.562 1.00 91.62 104 ASN A CA 1
ATOM 792 C C . ASN A 1 104 ? -12.336 2.056 33.708 1.00 91.62 104 ASN A C 1
ATOM 794 O O . ASN A 1 104 ? -12.758 1.834 32.572 1.00 91.62 104 ASN A O 1
ATOM 798 N N . ASP A 1 105 ? -12.373 3.270 34.256 1.00 95.00 105 ASP A N 1
ATOM 799 C CA . ASP A 1 105 ? -12.914 4.447 33.562 1.00 95.00 105 ASP A CA 1
ATOM 800 C C . ASP A 1 105 ? -12.146 4.787 32.272 1.00 95.00 105 ASP A C 1
ATOM 802 O O . ASP A 1 105 ? -12.684 5.451 31.387 1.00 95.00 105 ASP A O 1
ATOM 806 N N . THR A 1 106 ? -10.918 4.277 32.135 1.00 96.62 106 THR A N 1
ATOM 807 C CA . THR A 1 106 ? -10.091 4.353 30.932 1.00 96.62 106 THR A CA 1
ATOM 808 C C . THR A 1 106 ? -9.471 2.993 30.618 1.00 96.62 106 THR A C 1
ATOM 810 O O . THR A 1 106 ? -8.695 2.458 31.411 1.00 96.62 106 THR A O 1
ATOM 813 N N . MET A 1 107 ? -9.746 2.455 29.429 1.00 96.94 107 MET A N 1
ATOM 814 C CA . MET A 1 107 ? -9.033 1.295 28.876 1.00 96.94 107 MET A CA 1
ATOM 815 C C . MET A 1 107 ? -8.113 1.711 27.731 1.00 96.94 107 MET A C 1
ATOM 817 O O . MET A 1 107 ? -8.376 2.696 27.047 1.00 96.94 107 MET A O 1
ATOM 821 N N . LEU A 1 108 ? -7.035 0.960 27.511 1.00 97.50 108 LEU A N 1
ATOM 822 C CA . LEU A 1 108 ? -6.041 1.257 26.482 1.00 97.50 108 LEU A CA 1
ATOM 823 C C . LEU A 1 108 ? -5.967 0.124 25.461 1.00 97.50 108 LEU A C 1
ATOM 825 O O . LEU A 1 108 ? -5.905 -1.043 25.842 1.00 97.50 108 LEU A O 1
ATOM 829 N N . VAL A 1 109 ? -5.912 0.488 24.180 1.00 98.25 109 VAL A N 1
ATOM 830 C CA . VAL A 1 109 ? -5.577 -0.422 23.077 1.00 98.25 109 VAL A CA 1
ATOM 831 C C . VAL A 1 109 ? -4.338 0.112 22.370 1.00 98.25 109 VAL A C 1
ATOM 833 O O . VAL A 1 109 ? -4.335 1.254 21.902 1.00 98.25 109 VAL A O 1
ATOM 836 N N . TRP A 1 110 ? -3.277 -0.692 22.314 1.00 98.31 110 TRP A N 1
ATOM 837 C CA . TRP A 1 110 ? -2.074 -0.382 21.543 1.00 98.31 110 TRP A CA 1
ATOM 838 C C . TRP A 1 110 ? -2.365 -0.548 20.056 1.00 98.31 110 TRP A C 1
ATOM 840 O O . TRP A 1 110 ? -2.873 -1.585 19.637 1.00 98.31 110 TRP A O 1
ATOM 850 N N . VAL A 1 111 ? -2.025 0.440 19.241 1.00 98.44 111 VAL A N 1
ATOM 851 C CA . VAL A 1 111 ? -2.125 0.337 17.783 1.00 98.44 111 VAL A CA 1
ATOM 852 C C . VAL A 1 111 ? -0.756 0.528 17.165 1.00 98.44 111 VAL A C 1
ATOM 854 O O . VAL A 1 111 ? 0.003 1.398 17.597 1.00 98.44 111 VAL A O 1
ATOM 857 N N . GLN A 1 112 ? -0.440 -0.277 16.156 1.00 98.38 112 GLN A N 1
ATOM 858 C CA . GLN A 1 112 ? 0.774 -0.119 15.367 1.00 98.38 112 GLN A CA 1
ATOM 859 C C . GLN A 1 112 ? 0.567 -0.500 13.903 1.00 98.38 112 GLN A C 1
ATOM 861 O O . GLN A 1 112 ? -0.338 -1.260 13.564 1.00 98.38 112 GLN A O 1
ATOM 866 N N . GLY A 1 113 ? 1.419 0.037 13.039 1.00 96.88 113 GLY A N 1
ATOM 867 C CA . GLY A 1 113 ? 1.466 -0.307 11.626 1.00 96.88 113 GLY A CA 1
ATOM 868 C C . GLY A 1 113 ? 2.635 0.373 10.926 1.00 96.88 113 GLY A C 1
ATOM 869 O O . GLY A 1 113 ? 3.175 1.371 11.405 1.00 96.88 113 GLY A O 1
ATOM 870 N N . VAL A 1 114 ? 3.016 -0.156 9.771 1.00 95.19 114 VAL A N 1
ATOM 871 C CA . VAL A 1 114 ? 4.086 0.379 8.929 1.00 95.19 114 VAL A CA 1
ATOM 872 C C . VAL A 1 114 ? 3.466 1.005 7.687 1.00 95.19 114 VAL A C 1
ATOM 874 O O . VAL A 1 114 ? 2.793 0.339 6.898 1.00 95.19 114 VAL A O 1
ATOM 877 N N . GLY A 1 115 ? 3.699 2.301 7.505 1.00 93.81 115 GLY A N 1
ATOM 878 C CA . GLY A 1 115 ? 3.463 2.978 6.242 1.00 93.81 115 GLY A CA 1
ATOM 879 C C . GLY A 1 115 ? 4.605 2.668 5.288 1.00 93.81 115 GLY A C 1
ATOM 880 O O . GLY A 1 115 ? 5.731 3.115 5.510 1.00 93.81 115 GLY A O 1
ATOM 881 N N . GLU A 1 116 ? 4.335 1.948 4.207 1.00 87.06 116 GLU A N 1
ATOM 882 C CA . GLU A 1 116 ? 5.307 1.781 3.127 1.00 87.06 116 GLU A CA 1
ATOM 883 C C . GLU A 1 116 ? 4.887 2.595 1.905 1.00 87.06 116 GLU A C 1
ATOM 885 O O . GLU A 1 116 ? 3.694 2.679 1.586 1.00 87.06 116 GLU A O 1
ATOM 890 N N . PRO A 1 117 ? 5.837 3.196 1.163 1.00 81.62 117 PRO A N 1
ATOM 891 C CA . PRO A 1 117 ? 5.499 3.650 -0.172 1.00 81.62 117 PRO A CA 1
ATOM 892 C C . PRO A 1 117 ? 4.964 2.442 -0.943 1.00 81.62 117 PRO A C 1
ATOM 894 O O . PRO A 1 117 ? 5.502 1.345 -0.771 1.00 81.62 117 PRO A O 1
ATOM 897 N N . PRO A 1 118 ? 3.934 2.610 -1.789 1.00 73.19 118 PRO A N 1
ATOM 898 C CA . PRO A 1 118 ? 3.509 1.527 -2.656 1.00 73.19 118 PRO A CA 1
ATOM 899 C C . PRO A 1 118 ? 4.750 1.005 -3.372 1.00 73.19 118 PRO A C 1
ATOM 901 O O . PRO A 1 118 ? 5.440 1.752 -4.079 1.00 73.19 118 PRO A O 1
ATOM 904 N N . VAL A 1 119 ? 5.096 -0.259 -3.110 1.00 61.56 119 VAL A N 1
ATOM 905 C CA . VAL A 1 119 ? 6.206 -0.903 -3.802 1.00 61.56 119 VAL A CA 1
ATOM 906 C C . VAL A 1 119 ? 5.874 -0.753 -5.275 1.00 61.56 119 VAL A C 1
ATOM 908 O O . VAL A 1 119 ? 4.745 -1.024 -5.677 1.00 61.56 119 VAL A O 1
ATOM 911 N N . GLY A 1 120 ? 6.822 -0.252 -6.067 1.00 50.31 120 GLY A N 1
ATOM 912 C CA . GLY A 1 120 ? 6.670 -0.124 -7.511 1.00 50.31 120 GLY A CA 1
ATOM 913 C C . GLY A 1 120 ? 6.522 -1.502 -8.153 1.00 50.31 120 GLY A C 1
ATOM 914 O O . GLY A 1 120 ? 7.452 -2.014 -8.770 1.00 50.31 120 GLY A O 1
ATOM 915 N N . ILE A 1 121 ? 5.353 -2.100 -7.989 1.00 44.53 121 ILE A N 1
ATOM 916 C CA . ILE A 1 121 ? 4.842 -3.260 -8.681 1.00 44.53 121 ILE A CA 1
ATOM 917 C C . ILE A 1 121 ? 3.711 -2.674 -9.511 1.00 44.53 121 ILE A C 1
ATOM 919 O O . ILE A 1 121 ? 2.791 -2.056 -8.990 1.00 44.53 121 ILE A O 1
ATOM 923 N N . THR A 1 122 ? 3.886 -2.769 -10.821 1.00 45.66 122 THR A N 1
ATOM 924 C CA . THR A 1 122 ? 2.919 -2.431 -11.864 1.00 45.66 122 THR A CA 1
ATOM 925 C C . THR A 1 122 ? 1.469 -2.537 -11.389 1.00 45.66 122 THR A C 1
ATOM 927 O O . THR A 1 122 ? 0.988 -3.639 -11.145 1.00 45.66 122 THR A O 1
ATOM 930 N N . ASP A 1 123 ? 0.837 -1.372 -11.274 1.00 39.38 123 ASP A N 1
ATOM 931 C CA . ASP A 1 123 ? -0.601 -1.107 -11.275 1.00 39.38 123 ASP A CA 1
ATOM 932 C C . ASP A 1 123 ? -1.464 -2.296 -11.764 1.00 39.38 123 ASP A C 1
ATOM 934 O O . ASP A 1 123 ? -1.288 -2.726 -12.913 1.00 39.38 123 ASP A O 1
ATOM 938 N N . PRO A 1 124 ? -2.399 -2.837 -10.955 1.00 51.47 124 PRO A N 1
ATOM 939 C CA . PRO A 1 124 ? -3.377 -3.798 -11.450 1.00 51.47 124 PRO A CA 1
ATOM 940 C C . PRO A 1 124 ? -4.473 -3.169 -12.331 1.00 51.47 124 PRO A C 1
ATOM 942 O O . PRO A 1 124 ? -5.219 -3.931 -12.944 1.00 51.47 124 PRO A O 1
ATOM 945 N N . GLU A 1 125 ? -4.595 -1.836 -12.448 1.00 55.16 125 GLU A N 1
ATOM 946 C CA . GLU A 1 125 ? -5.757 -1.183 -13.089 1.00 55.16 125 GLU A CA 1
ATOM 947 C C . GLU A 1 125 ? -5.449 0.028 -14.000 1.00 55.16 125 GLU A C 1
ATOM 949 O O . GLU A 1 125 ? -6.322 0.852 -14.281 1.00 55.16 125 GLU A O 1
ATOM 954 N N . GLY A 1 126 ? -4.253 0.099 -14.588 1.00 64.50 126 GLY A N 1
ATOM 955 C CA . GLY A 1 126 ? -3.912 1.130 -15.572 1.00 64.50 126 GLY A CA 1
ATOM 956 C C . GLY A 1 126 ? -3.189 0.571 -16.788 1.00 64.50 126 GLY A C 1
ATOM 957 O O . GLY A 1 126 ? -2.020 0.190 -16.728 1.00 64.50 126 GLY A O 1
ATOM 958 N N . LEU A 1 127 ? -3.847 0.578 -17.953 1.00 80.12 127 LEU A N 1
ATOM 959 C CA . LEU A 1 127 ? -3.095 0.534 -19.206 1.00 80.12 127 LEU A CA 1
ATOM 960 C C . LEU A 1 127 ? -2.151 1.749 -19.226 1.00 80.12 127 LEU A C 1
ATOM 962 O O . LEU A 1 127 ? -2.571 2.842 -18.836 1.00 80.12 127 LEU A O 1
ATOM 966 N N . PRO A 1 128 ? -0.895 1.607 -19.690 1.00 81.50 128 PRO A N 1
ATOM 967 C CA . PRO A 1 128 ? -0.013 2.761 -19.818 1.00 81.50 128 PRO A CA 1
ATOM 968 C C . PRO A 1 128 ? -0.713 3.828 -20.667 1.00 81.50 128 PRO A C 1
ATOM 970 O O . PRO A 1 128 ? -1.395 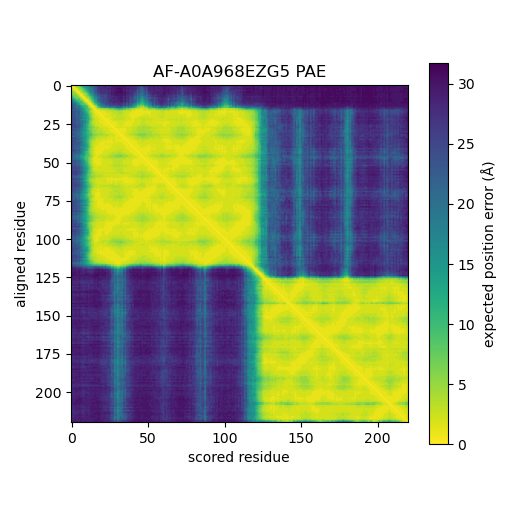3.507 -21.628 1.00 81.50 128 PRO A O 1
ATOM 973 N N . THR A 1 129 ? -0.562 5.109 -20.354 1.00 83.56 129 THR A N 1
ATOM 974 C CA . THR A 1 129 ? -1.222 6.182 -21.128 1.00 83.56 129 THR A CA 1
ATOM 975 C C . THR A 1 129 ? -0.380 6.666 -22.309 1.00 83.56 129 THR A C 1
ATOM 977 O O . THR A 1 129 ? -0.851 7.414 -23.163 1.00 83.56 129 THR A O 1
ATOM 980 N N . THR A 1 130 ? 0.875 6.213 -22.397 1.00 86.69 130 THR A N 1
ATOM 981 C CA . THR A 1 130 ? 1.837 6.600 -23.433 1.00 86.69 130 THR A CA 1
ATOM 982 C C . THR A 1 130 ? 2.663 5.412 -23.910 1.00 86.69 130 THR A C 1
ATOM 984 O O . THR A 1 130 ? 2.887 4.449 -23.174 1.00 86.69 130 THR A O 1
ATOM 987 N N . PHE A 1 131 ? 3.154 5.489 -25.150 1.00 91.06 131 PHE A N 1
ATOM 988 C CA . PHE A 1 131 ? 4.169 4.557 -25.634 1.00 91.06 131 PHE A CA 1
ATOM 989 C C . PHE A 1 131 ? 5.492 4.784 -24.902 1.00 91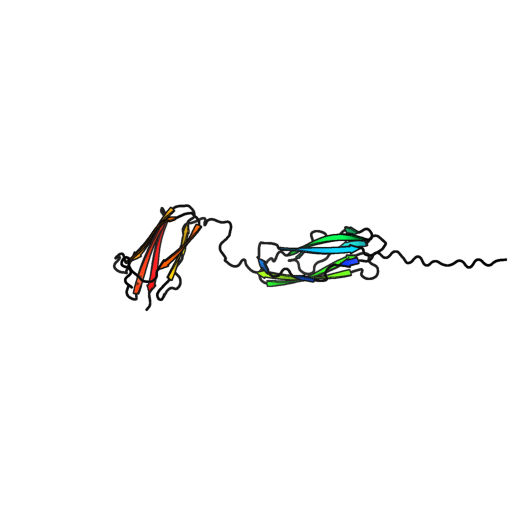.06 131 PHE A C 1
ATOM 991 O O . PHE A 1 131 ? 5.897 5.923 -24.673 1.00 91.06 131 PHE A O 1
ATOM 998 N N . GLY A 1 132 ? 6.205 3.704 -24.596 1.00 89.31 132 GLY A N 1
ATOM 999 C CA . GLY A 1 132 ? 7.500 3.803 -23.934 1.00 89.31 132 GLY A CA 1
ATOM 1000 C C . GLY A 1 132 ? 8.400 2.610 -24.213 1.00 89.31 132 GLY A C 1
ATOM 1001 O O . GLY A 1 132 ? 7.942 1.501 -24.475 1.00 89.31 132 GLY A O 1
ATOM 1002 N N . LEU A 1 133 ? 9.702 2.875 -24.160 1.00 93.56 133 LEU A N 1
ATOM 1003 C CA . LEU A 1 133 ? 10.772 1.884 -24.215 1.00 93.56 133 LEU A CA 1
ATOM 1004 C C . LEU A 1 133 ? 11.765 2.238 -23.115 1.00 93.56 133 LEU A C 1
ATOM 1006 O O . LEU A 1 133 ? 12.281 3.368 -23.090 1.00 93.56 133 LEU A O 1
ATOM 1010 N N . ASN A 1 134 ? 12.006 1.284 -22.227 1.00 87.94 134 ASN A N 1
ATOM 1011 C CA . ASN A 1 134 ? 12.941 1.430 -21.129 1.00 87.94 134 ASN A CA 1
ATOM 1012 C C . ASN A 1 134 ? 14.330 0.972 -21.584 1.00 87.94 134 ASN A C 1
ATOM 1014 O O . ASN A 1 134 ? 14.439 0.087 -22.438 1.00 87.94 134 ASN A O 1
ATOM 1018 N N . PRO A 1 135 ? 15.404 1.537 -21.004 1.00 85.38 135 PRO A N 1
ATOM 1019 C CA . PRO A 1 135 ? 16.733 0.966 -21.154 1.00 85.38 135 PRO A CA 1
ATOM 1020 C C . PRO A 1 135 ? 16.723 -0.526 -20.814 1.00 85.38 135 PRO A C 1
ATOM 1022 O O . PRO A 1 135 ? 16.092 -0.953 -19.847 1.00 85.38 135 PRO A O 1
ATOM 1025 N N . ASN A 1 136 ? 17.430 -1.308 -21.620 1.00 92.25 136 ASN A N 1
ATOM 1026 C CA . ASN A 1 136 ? 17.605 -2.728 -21.378 1.00 92.25 136 ASN A CA 1
ATOM 1027 C C . ASN A 1 136 ? 18.430 -2.957 -20.102 1.00 92.25 136 ASN A C 1
ATOM 1029 O O . ASN A 1 136 ? 19.377 -2.212 -19.836 1.00 92.25 136 ASN A O 1
ATOM 1033 N N . TYR A 1 137 ? 18.082 -3.986 -19.331 1.00 85.31 137 TYR A N 1
ATOM 1034 C CA . TYR A 1 137 ? 18.794 -4.363 -18.110 1.00 85.31 137 TYR A CA 1
ATOM 1035 C C . TYR A 1 137 ? 18.984 -5.888 -18.044 1.00 85.31 137 TYR A C 1
ATOM 1037 O O . TYR A 1 137 ? 18.031 -6.623 -18.318 1.00 85.31 137 TYR A O 1
ATOM 1045 N N . PRO A 1 138 ? 20.185 -6.379 -17.682 1.00 90.25 138 PRO A N 1
ATOM 1046 C CA . PRO A 1 138 ? 21.412 -5.611 -17.417 1.00 90.25 138 PRO A CA 1
ATOM 1047 C C . PRO A 1 138 ? 21.993 -4.949 -18.687 1.00 90.25 138 PRO A C 1
ATOM 1049 O O . PRO A 1 138 ? 21.646 -5.329 -19.804 1.00 90.25 138 PRO A O 1
ATOM 1052 N N . ASN A 1 139 ? 22.829 -3.918 -18.528 1.00 84.69 139 ASN A N 1
ATOM 1053 C CA . ASN A 1 139 ? 23.613 -3.285 -19.600 1.00 84.69 139 ASN A CA 1
ATOM 1054 C C . ASN A 1 139 ? 24.878 -2.629 -18.994 1.00 84.69 139 ASN A C 1
ATOM 1056 O O . ASN A 1 139 ? 24.727 -1.616 -18.309 1.00 84.69 139 ASN A O 1
ATOM 1060 N N . PRO A 1 140 ? 26.104 -3.148 -19.223 1.00 95.12 140 PRO A N 1
ATOM 1061 C CA . PRO A 1 140 ? 26.447 -4.292 -20.076 1.00 95.12 140 PRO A CA 1
ATOM 1062 C C . PRO A 1 140 ? 25.822 -5.622 -19.625 1.00 95.12 140 PRO A C 1
ATOM 1064 O O . PRO A 1 140 ? 25.457 -5.762 -18.462 1.00 95.12 140 PRO A O 1
ATOM 1067 N N . PHE A 1 141 ? 25.683 -6.591 -20.533 1.00 94.56 141 PHE A N 1
ATOM 1068 C CA . PHE A 1 141 ? 25.050 -7.890 -20.248 1.00 94.56 141 PHE A CA 1
ATOM 1069 C C . PHE A 1 141 ? 25.854 -9.090 -20.763 1.00 94.56 141 PHE A C 1
ATOM 1071 O O . PHE A 1 141 ? 26.614 -8.940 -21.718 1.00 94.56 141 PHE A O 1
ATOM 1078 N N . ASN A 1 142 ? 25.653 -10.268 -20.151 1.00 89.38 142 ASN A N 1
ATOM 1079 C CA . ASN A 1 142 ? 26.248 -11.555 -20.544 1.00 89.38 142 ASN A CA 1
ATOM 1080 C C . ASN A 1 142 ? 25.349 -12.752 -20.134 1.00 89.38 142 ASN A C 1
ATOM 1082 O O . ASN A 1 142 ? 25.100 -12.917 -18.941 1.00 89.38 142 ASN A O 1
ATOM 1086 N N . PRO A 1 143 ? 24.872 -13.617 -21.052 1.00 86.75 143 PRO A N 1
ATOM 1087 C CA . PRO A 1 143 ? 24.652 -13.369 -22.474 1.00 86.75 143 PRO A CA 1
ATOM 1088 C C . PRO A 1 143 ? 23.293 -12.704 -22.744 1.00 86.75 143 PRO A C 1
ATOM 1090 O O . PRO A 1 143 ? 22.994 -12.417 -23.899 1.00 86.75 143 PRO A O 1
ATOM 1093 N N . ALA A 1 144 ? 22.455 -12.483 -21.721 1.00 94.56 144 ALA A N 1
ATOM 1094 C CA . ALA A 1 144 ? 21.072 -12.042 -21.896 1.00 94.56 144 ALA A CA 1
ATOM 1095 C C . ALA A 1 144 ? 20.752 -10.688 -21.245 1.00 94.56 144 ALA A C 1
ATOM 1097 O O . ALA A 1 144 ? 21.280 -10.350 -20.188 1.00 94.56 144 ALA A O 1
ATOM 1098 N N . THR A 1 145 ? 19.858 -9.930 -21.878 1.00 94.19 145 THR A N 1
ATOM 1099 C CA . THR A 1 145 ? 19.289 -8.676 -21.365 1.00 94.19 145 THR A CA 1
ATOM 1100 C C . THR A 1 145 ? 17.791 -8.630 -21.636 1.00 94.19 145 THR A C 1
ATOM 1102 O O . THR A 1 145 ? 17.320 -9.184 -22.636 1.00 94.19 145 THR A O 1
ATOM 1105 N N . THR A 1 146 ? 17.049 -7.946 -20.771 1.00 93.56 146 THR A N 1
ATOM 1106 C CA . THR A 1 146 ? 15.605 -7.752 -20.914 1.00 93.56 146 THR A CA 1
ATOM 1107 C C . THR A 1 146 ? 15.315 -6.328 -21.362 1.00 93.56 146 THR A C 1
ATOM 1109 O O . THR A 1 146 ? 15.802 -5.363 -20.769 1.00 93.56 146 THR A O 1
ATOM 1112 N N . ILE A 1 147 ? 14.495 -6.188 -22.401 1.00 96.12 147 ILE A N 1
ATOM 1113 C CA . ILE A 1 147 ? 14.017 -4.910 -22.926 1.00 96.12 147 ILE A CA 1
ATOM 1114 C C . ILE A 1 147 ? 12.544 -4.770 -22.553 1.00 96.12 147 ILE A C 1
ATOM 1116 O O . ILE A 1 147 ? 11.710 -5.530 -23.042 1.00 96.12 147 ILE A O 1
ATOM 1120 N N . LYS A 1 148 ? 12.223 -3.792 -21.702 1.00 93.00 148 LYS A N 1
ATOM 1121 C CA . LYS A 1 148 ? 10.846 -3.514 -21.270 1.00 93.00 148 LYS A CA 1
ATOM 1122 C C . LYS A 1 148 ? 10.237 -2.381 -22.096 1.00 93.00 148 LYS A C 1
ATOM 1124 O O . LYS A 1 148 ? 10.911 -1.384 -22.369 1.00 93.00 148 LYS A O 1
ATOM 1129 N N . TYR A 1 149 ? 8.975 -2.518 -22.486 1.00 94.25 149 TYR A N 1
ATOM 1130 C CA . TYR A 1 149 ? 8.232 -1.512 -23.246 1.00 94.25 149 TYR A CA 1
ATOM 1131 C C . TYR A 1 149 ? 6.761 -1.467 -22.829 1.00 94.25 149 TYR A C 1
ATOM 1133 O O . TYR A 1 149 ? 6.241 -2.391 -22.212 1.00 94.25 149 TYR A O 1
ATOM 1141 N N . GLN A 1 150 ? 6.085 -0.373 -23.164 1.00 93.62 150 GLN A N 1
ATOM 1142 C CA . GLN A 1 150 ? 4.698 -0.120 -22.772 1.00 93.62 150 GLN A CA 1
ATOM 1143 C C . GLN A 1 150 ? 3.888 0.411 -23.959 1.00 93.62 150 GLN A C 1
ATOM 1145 O O . GLN A 1 150 ? 4.401 1.189 -24.773 1.00 93.62 150 GLN A O 1
ATOM 1150 N N . LEU A 1 151 ? 2.638 -0.046 -24.075 1.00 94.75 151 LEU A N 1
ATOM 1151 C CA . LEU A 1 151 ? 1.725 0.237 -25.185 1.00 94.75 151 LEU A CA 1
ATOM 1152 C C . LEU A 1 151 ? 0.378 0.751 -24.659 1.00 94.75 151 LEU A C 1
ATOM 1154 O O . LEU A 1 151 ? -0.336 -0.028 -24.026 1.00 94.75 151 LEU A O 1
ATOM 1158 N N . PRO A 1 152 ? -0.026 1.998 -24.950 1.00 90.25 152 PRO A N 1
ATOM 1159 C CA . PRO A 1 152 ? -1.291 2.538 -24.458 1.00 90.25 152 PRO A CA 1
ATOM 1160 C C . PRO A 1 152 ? -2.522 1.984 -25.164 1.00 90.25 152 PRO A C 1
ATOM 1162 O O . PRO A 1 152 ? -3.632 2.024 -24.648 1.00 90.25 152 PRO A O 1
ATOM 1165 N N . GLN A 1 153 ? -2.317 1.427 -26.352 1.00 90.81 153 GLN A N 1
ATOM 1166 C CA . GLN A 1 153 ? -3.341 0.782 -27.152 1.00 90.81 153 GLN A CA 1
ATOM 1167 C C . GLN A 1 153 ? -2.731 -0.372 -27.943 1.00 90.81 153 GLN A C 1
ATOM 1169 O O . GLN A 1 153 ? -1.519 -0.411 -28.189 1.00 90.81 153 GLN A O 1
ATOM 1174 N N . SER A 1 154 ? -3.584 -1.292 -28.390 1.00 93.56 154 SER A N 1
ATOM 1175 C CA . SER A 1 154 ? -3.153 -2.410 -29.229 1.00 93.56 154 SER A CA 1
ATOM 1176 C C . SER A 1 154 ? -2.485 -1.900 -30.509 1.00 93.56 154 SER A C 1
ATOM 1178 O O . SER A 1 154 ? -3.102 -1.158 -31.269 1.00 93.56 154 SER A O 1
ATOM 1180 N N . SER A 1 155 ? -1.234 -2.295 -30.746 1.00 95.31 155 SER A N 1
ATOM 1181 C CA . SER A 1 155 ? -0.383 -1.726 -31.800 1.00 95.31 155 SER A CA 1
ATOM 1182 C C . SER A 1 155 ? 0.465 -2.795 -32.483 1.00 95.31 155 SER A C 1
ATOM 1184 O O . SER A 1 155 ? 0.828 -3.799 -31.867 1.00 95.31 155 SER A O 1
ATOM 1186 N N . ASP A 1 156 ? 0.820 -2.567 -33.748 1.00 96.62 156 ASP A N 1
ATOM 1187 C CA . ASP A 1 156 ? 1.816 -3.383 -34.444 1.00 96.62 156 ASP A CA 1
ATOM 1188 C C . ASP A 1 156 ? 3.214 -3.009 -33.944 1.00 96.62 156 ASP A C 1
ATOM 1190 O O . ASP A 1 156 ? 3.656 -1.865 -34.092 1.00 96.62 156 ASP A O 1
ATOM 1194 N N . VAL A 1 157 ? 3.894 -3.973 -33.323 1.00 97.62 157 VAL A N 1
ATOM 1195 C CA . VAL A 1 157 ? 5.190 -3.786 -32.672 1.00 97.62 157 VAL A CA 1
ATOM 1196 C C . VAL A 1 157 ? 6.289 -4.454 -33.479 1.00 97.62 157 VAL A C 1
ATOM 1198 O O . VAL A 1 157 ? 6.182 -5.615 -33.876 1.00 97.62 157 VAL A O 1
ATOM 1201 N N . LYS A 1 158 ? 7.394 -3.732 -33.671 1.00 98.31 158 LYS A N 1
ATOM 1202 C CA . LYS A 1 158 ? 8.611 -4.248 -34.292 1.00 98.31 158 LYS A CA 1
ATOM 1203 C C . LYS A 1 158 ? 9.841 -3.844 -33.488 1.00 98.31 158 LYS A C 1
ATOM 1205 O O . LYS A 1 158 ? 10.154 -2.658 -33.400 1.00 98.31 158 LYS A O 1
ATOM 1210 N N . LEU A 1 159 ? 10.564 -4.829 -32.955 1.00 98.25 159 LEU A N 1
ATOM 1211 C CA . LEU A 1 159 ? 11.836 -4.632 -32.259 1.00 98.25 159 LEU A CA 1
ATOM 1212 C C . LEU A 1 159 ? 12.944 -5.393 -32.985 1.00 98.25 159 LEU A C 1
ATOM 1214 O O . LEU A 1 159 ? 12.910 -6.621 -33.110 1.00 98.25 159 LEU A O 1
ATOM 1218 N N . VAL A 1 160 ? 13.926 -4.643 -33.483 1.00 98.50 160 VAL A N 1
ATOM 1219 C CA . VAL A 1 160 ? 15.023 -5.170 -34.301 1.00 98.50 160 VAL A CA 1
ATOM 1220 C C . VAL A 1 160 ? 16.358 -4.695 -33.754 1.00 98.50 160 VAL A C 1
ATOM 1222 O O . VAL A 1 160 ? 16.519 -3.517 -33.440 1.00 98.50 160 VAL A O 1
ATOM 1225 N N . ILE A 1 161 ? 17.314 -5.611 -33.689 1.00 98.50 161 ILE A N 1
ATOM 1226 C CA . ILE A 1 161 ? 18.684 -5.376 -33.252 1.00 98.50 161 ILE A CA 1
ATOM 1227 C C . ILE A 1 161 ? 19.581 -5.226 -34.474 1.00 98.50 161 ILE A C 1
ATOM 1229 O O . ILE A 1 161 ? 19.484 -5.996 -35.432 1.00 98.50 161 ILE A O 1
ATOM 1233 N N . TYR A 1 162 ? 20.482 -4.259 -34.403 1.00 98.38 162 TYR A N 1
ATOM 1234 C CA . TYR A 1 162 ? 21.474 -3.908 -35.400 1.00 98.38 162 TYR A CA 1
ATOM 1235 C C . TYR A 1 162 ? 22.862 -3.867 -3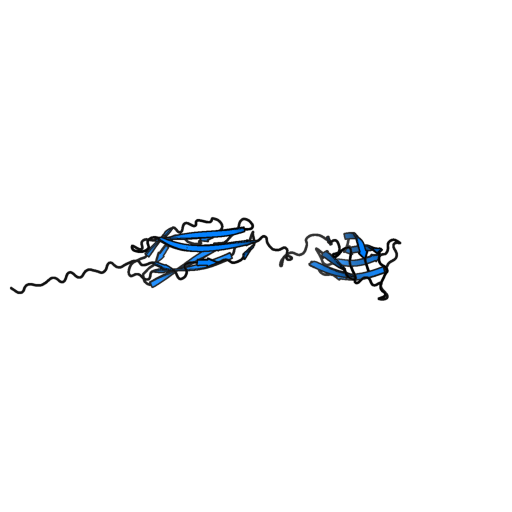4.765 1.00 98.38 162 TYR A C 1
ATOM 1237 O O . TYR A 1 162 ? 23.009 -3.561 -33.579 1.00 98.38 162 TYR A O 1
ATOM 1245 N N . ASN A 1 163 ? 23.889 -4.146 -35.558 1.00 96.88 163 ASN A N 1
ATOM 1246 C CA . ASN A 1 163 ? 25.259 -3.811 -35.181 1.00 96.88 163 ASN A CA 1
ATOM 1247 C C . ASN A 1 163 ? 25.559 -2.331 -35.493 1.00 96.88 163 ASN A C 1
ATOM 1249 O O . ASN A 1 163 ? 24.737 -1.622 -36.080 1.00 96.88 163 ASN A O 1
ATOM 1253 N N . VAL A 1 164 ? 26.754 -1.859 -35.128 1.00 95.44 164 VAL A N 1
ATOM 1254 C CA . VAL A 1 164 ? 27.191 -0.469 -35.374 1.00 95.44 164 VAL A CA 1
ATOM 1255 C C . VAL A 1 164 ? 27.281 -0.089 -36.858 1.00 95.44 164 VAL A C 1
ATOM 1257 O O . VAL A 1 164 ? 27.252 1.093 -37.179 1.00 95.44 164 VAL A O 1
ATOM 1260 N N . LEU A 1 165 ? 27.345 -1.073 -37.762 1.00 95.12 165 LEU A N 1
ATOM 1261 C CA . LEU A 1 165 ? 27.325 -0.864 -39.215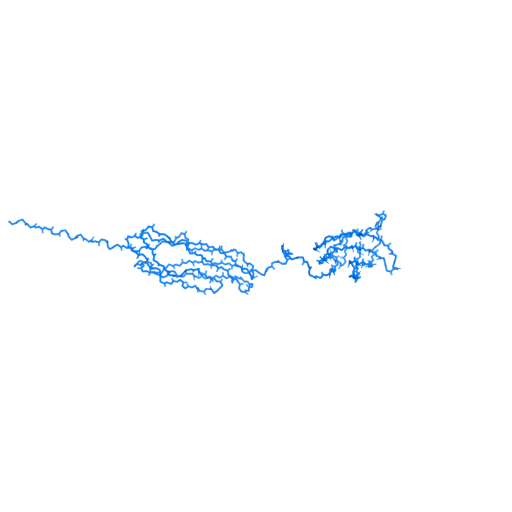 1.00 95.12 165 LEU A CA 1
ATOM 1262 C C . LEU A 1 165 ? 25.895 -0.738 -39.774 1.00 95.12 165 LEU A C 1
ATOM 1264 O O . LEU A 1 165 ? 25.713 -0.625 -40.983 1.00 95.12 165 LEU A O 1
ATOM 1268 N N . GLY A 1 166 ? 24.869 -0.806 -38.920 1.00 92.88 166 GLY A N 1
ATOM 1269 C CA . GLY A 1 166 ? 23.465 -0.771 -39.332 1.00 92.88 166 GLY A CA 1
ATOM 1270 C C . GLY A 1 166 ? 22.963 -2.080 -39.948 1.00 92.88 166 GLY A C 1
ATOM 1271 O O . GLY A 1 166 ? 21.844 -2.129 -40.461 1.00 92.88 166 GLY A O 1
ATOM 1272 N N . GLN A 1 167 ? 23.745 -3.160 -39.888 1.00 96.12 167 GLN A N 1
ATOM 1273 C CA . GLN A 1 167 ? 23.315 -4.471 -40.368 1.00 96.12 167 GLN A CA 1
ATOM 1274 C C . GLN A 1 167 ? 22.373 -5.105 -39.347 1.00 96.12 167 GLN A C 1
ATOM 1276 O O . GLN A 1 167 ? 22.648 -5.105 -38.145 1.00 96.12 167 GLN A O 1
ATOM 1281 N N . LYS A 1 168 ? 21.256 -5.659 -39.830 1.00 97.81 168 LYS A N 1
ATOM 1282 C CA . LYS A 1 168 ? 20.283 -6.359 -38.988 1.00 97.81 168 LYS A CA 1
ATOM 1283 C C . LYS A 1 168 ? 20.918 -7.621 -38.402 1.00 97.81 168 LYS A C 1
ATOM 1285 O O . LYS A 1 168 ? 21.347 -8.497 -39.145 1.00 97.81 168 LYS A O 1
ATOM 1290 N N . VAL A 1 169 ? 20.907 -7.720 -37.080 1.00 98.12 169 VAL A N 1
ATOM 1291 C CA . VAL A 1 169 ? 21.396 -8.874 -36.320 1.00 98.12 169 VAL A CA 1
ATOM 1292 C C . VAL A 1 169 ? 20.256 -9.832 -36.004 1.00 98.12 169 VAL A C 1
ATOM 1294 O O . VAL A 1 169 ? 20.366 -11.027 -36.276 1.00 98.12 169 VAL A O 1
ATOM 1297 N N . ARG A 1 170 ? 19.168 -9.314 -35.424 1.00 97.75 170 ARG A N 1
ATOM 1298 C CA . ARG A 1 170 ? 18.020 -10.130 -35.027 1.00 97.75 170 ARG A CA 1
ATOM 1299 C C . ARG A 1 170 ? 16.720 -9.346 -35.017 1.00 97.75 170 ARG A C 1
ATOM 1301 O O . ARG A 1 170 ? 16.700 -8.186 -34.610 1.00 97.75 170 ARG A O 1
ATOM 1308 N N . THR A 1 171 ? 15.629 -9.989 -35.406 1.00 97.62 171 THR A N 1
ATOM 1309 C CA . THR A 1 171 ? 14.270 -9.509 -35.113 1.00 97.62 171 THR A CA 1
ATOM 1310 C C . THR A 1 171 ? 13.778 -10.209 -33.852 1.00 97.62 171 THR A C 1
ATOM 1312 O O . THR A 1 171 ? 13.605 -11.422 -33.864 1.00 97.62 171 THR A O 1
ATOM 1315 N N . LEU A 1 172 ? 13.589 -9.472 -32.753 1.00 96.81 172 LEU A N 1
ATOM 1316 C CA . LEU A 1 172 ? 13.067 -10.069 -31.516 1.00 96.81 172 LEU A CA 1
ATOM 1317 C C . LEU A 1 172 ? 11.546 -10.191 -31.541 1.00 96.81 172 LEU A C 1
ATOM 1319 O O . LEU A 1 172 ? 10.993 -11.145 -31.009 1.00 96.81 172 LEU A O 1
ATOM 1323 N N . LEU A 1 173 ? 10.879 -9.208 -32.145 1.00 95.00 173 LEU A N 1
ATOM 1324 C CA . LEU A 1 173 ? 9.427 -9.116 -32.166 1.00 95.00 173 LEU A CA 1
ATOM 1325 C C . LEU A 1 173 ? 8.968 -8.411 -33.443 1.00 95.00 173 LEU A C 1
ATOM 1327 O O . LEU A 1 173 ? 9.560 -7.403 -33.839 1.00 95.00 173 LEU A O 1
ATOM 1331 N N . ALA A 1 174 ? 7.927 -8.940 -34.082 1.00 96.75 174 ALA A N 1
ATOM 1332 C CA . ALA A 1 174 ? 7.286 -8.362 -35.264 1.00 96.75 174 ALA A CA 1
ATOM 1333 C C . ALA A 1 174 ? 5.818 -8.818 -35.340 1.00 96.75 174 ALA A C 1
ATOM 1335 O O . ALA A 1 174 ? 5.455 -9.612 -36.204 1.00 96.75 174 ALA A O 1
ATOM 1336 N N . THR A 1 175 ? 4.994 -8.377 -34.390 1.00 95.88 175 THR A N 1
ATOM 1337 C CA . THR A 1 175 ? 3.589 -8.803 -34.279 1.00 95.88 175 THR A CA 1
ATOM 1338 C C . THR A 1 175 ? 2.710 -7.712 -33.672 1.00 95.88 175 THR A C 1
ATOM 1340 O O . THR A 1 175 ? 3.210 -6.740 -33.100 1.00 95.88 175 THR A O 1
ATOM 1343 N N . ARG A 1 176 ? 1.392 -7.890 -33.770 1.00 95.06 176 ARG A N 1
ATOM 1344 C CA . ARG A 1 176 ? 0.408 -7.056 -33.082 1.00 95.06 176 ARG A CA 1
ATOM 1345 C C . ARG A 1 176 ? 0.331 -7.451 -31.610 1.00 95.06 176 ARG A C 1
ATOM 1347 O O . ARG A 1 176 ? 0.084 -8.611 -31.292 1.00 95.06 176 ARG A O 1
ATOM 1354 N N . MET A 1 177 ? 0.511 -6.480 -30.722 1.00 94.75 177 MET A N 1
ATOM 1355 C CA . MET A 1 177 ? 0.474 -6.666 -29.269 1.00 94.75 177 MET A CA 1
ATOM 1356 C C . MET A 1 177 ? -0.713 -5.908 -28.675 1.00 94.75 177 MET A C 1
ATOM 1358 O O . MET A 1 177 ? -1.085 -4.845 -29.178 1.00 94.75 177 MET A O 1
ATOM 1362 N N . LYS A 1 178 ? -1.311 -6.446 -27.607 1.00 93.94 178 LYS A N 1
ATOM 1363 C CA . LYS A 1 178 ? -2.358 -5.750 -26.843 1.00 93.94 178 LYS A CA 1
ATOM 1364 C C . LYS A 1 178 ? -1.767 -4.570 -26.064 1.00 93.94 178 LYS A C 1
ATOM 1366 O O . LYS A 1 178 ? -0.565 -4.540 -25.801 1.00 93.94 178 LYS A O 1
ATOM 1371 N N . ALA A 1 179 ? -2.618 -3.620 -25.684 1.00 90.56 179 ALA A N 1
ATOM 1372 C CA . ALA A 1 179 ? -2.247 -2.581 -24.727 1.00 90.56 179 ALA A CA 1
ATOM 1373 C C . ALA A 1 179 ? -1.715 -3.208 -23.424 1.00 90.56 179 ALA A C 1
ATOM 1375 O O . ALA A 1 179 ? -2.172 -4.282 -23.032 1.00 90.56 179 ALA A O 1
ATOM 1376 N N . GLY A 1 180 ? -0.749 -2.554 -22.785 1.00 89.56 180 GLY A N 1
ATOM 1377 C CA . GLY A 1 180 ? -0.138 -3.015 -21.541 1.00 89.56 180 GLY A CA 1
ATOM 1378 C C . GLY A 1 180 ? 1.378 -2.846 -21.503 1.00 89.56 180 GLY A C 1
ATOM 1379 O O . GLY A 1 180 ? 1.998 -2.306 -22.427 1.00 89.56 180 GLY A O 1
ATOM 1380 N N . TYR A 1 181 ? 1.961 -3.323 -20.411 1.00 89.69 181 TYR A N 1
ATOM 1381 C CA . TYR A 1 181 ? 3.400 -3.440 -20.211 1.00 89.69 181 TYR A CA 1
ATOM 1382 C C . TYR A 1 181 ? 3.881 -4.801 -20.705 1.00 89.69 181 TYR A C 1
ATOM 1384 O O . TYR A 1 181 ? 3.213 -5.813 -20.512 1.00 89.69 181 TYR A O 1
ATOM 1392 N N . HIS A 1 182 ? 5.042 -4.820 -21.345 1.00 93.62 182 HIS A N 1
ATOM 1393 C CA . HIS A 1 182 ? 5.600 -6.007 -21.978 1.00 93.62 182 HIS A CA 1
ATOM 1394 C C . HIS A 1 182 ? 7.115 -6.035 -21.819 1.00 93.62 182 HIS A C 1
ATOM 1396 O O . HIS A 1 182 ? 7.768 -5.000 -21.636 1.00 93.62 182 HIS A O 1
ATOM 1402 N N . ASP A 1 183 ? 7.690 -7.218 -21.979 1.00 95.06 183 ASP A N 1
ATOM 1403 C CA . ASP A 1 183 ? 9.128 -7.412 -22.030 1.00 95.06 183 ASP A CA 1
ATOM 1404 C C . ASP A 1 183 ? 9.530 -8.392 -23.135 1.00 95.06 183 ASP A C 1
ATOM 1406 O O . ASP A 1 183 ? 8.745 -9.215 -23.605 1.00 95.06 183 ASP A O 1
ATOM 1410 N N . VAL A 1 184 ? 10.766 -8.245 -23.607 1.00 95.06 184 VAL A N 1
ATOM 1411 C CA . VAL A 1 184 ? 11.384 -9.176 -24.546 1.00 95.06 184 VAL A CA 1
ATOM 1412 C C . VAL A 1 184 ? 12.856 -9.359 -24.209 1.00 95.06 184 VAL A C 1
ATOM 1414 O O . VAL A 1 184 ? 13.573 -8.400 -23.918 1.00 95.06 184 VAL A O 1
ATOM 1417 N N . VAL A 1 185 ? 13.316 -10.605 -24.265 1.00 97.12 185 VAL A N 1
ATOM 1418 C CA . VAL A 1 185 ? 14.699 -10.974 -23.960 1.00 97.12 185 VAL A CA 1
ATOM 1419 C C . VAL A 1 185 ? 15.513 -11.075 -25.246 1.00 97.12 185 VAL A C 1
ATOM 1421 O O . VAL A 1 185 ? 15.077 -11.676 -26.231 1.00 97.12 185 VAL A O 1
ATOM 1424 N N . TRP A 1 186 ? 16.730 -10.532 -25.224 1.00 97.81 186 TRP A N 1
ATOM 1425 C CA . TRP A 1 186 ? 17.763 -10.890 -26.191 1.00 97.81 186 TRP A CA 1
ATOM 1426 C C . TRP A 1 186 ? 18.883 -11.659 -25.504 1.00 97.81 186 TRP A C 1
ATOM 1428 O O . TRP A 1 186 ? 19.435 -11.187 -24.520 1.00 97.81 186 TRP A O 1
ATOM 1438 N N . ASP A 1 187 ? 19.238 -12.813 -26.060 1.00 96.69 187 ASP A N 1
ATOM 1439 C CA . ASP A 1 187 ? 20.240 -13.763 -25.556 1.00 96.69 187 ASP A CA 1
ATOM 1440 C C . ASP A 1 187 ? 21.595 -13.675 -26.294 1.00 96.69 187 ASP A C 1
ATOM 1442 O O . ASP A 1 187 ? 22.389 -14.618 -26.277 1.00 96.69 187 ASP A O 1
ATOM 1446 N N . GLY A 1 188 ? 21.837 -12.584 -27.028 1.00 96.62 188 GLY A N 1
ATOM 1447 C CA . GLY A 1 188 ? 23.082 -12.398 -27.775 1.00 96.62 188 GLY A CA 1
ATOM 1448 C C . GLY A 1 188 ? 23.218 -13.279 -29.026 1.00 96.62 188 GLY A C 1
ATOM 1449 O O . GLY A 1 188 ? 24.335 -13.475 -29.511 1.00 96.62 188 GLY A O 1
ATOM 1450 N N . ARG A 1 189 ? 22.124 -13.827 -29.575 1.00 97.12 189 ARG A N 1
ATOM 1451 C CA . ARG A 1 189 ? 22.131 -14.569 -30.857 1.00 97.12 189 ARG A CA 1
ATOM 1452 C C . ARG A 1 189 ? 21.543 -13.765 -32.017 1.00 97.12 189 ARG A C 1
ATOM 1454 O O . ARG A 1 189 ? 20.709 -12.885 -31.798 1.00 97.12 189 ARG A O 1
ATOM 1461 N N . ASN A 1 190 ? 21.957 -14.077 -33.244 1.00 97.00 190 ASN A N 1
ATOM 1462 C CA . ASN A 1 190 ? 21.393 -13.536 -34.487 1.00 97.00 190 ASN A CA 1
ATOM 1463 C C . ASN A 1 190 ? 20.159 -14.334 -34.971 1.00 97.00 190 ASN A C 1
ATOM 1465 O O . ASN A 1 190 ? 19.766 -15.315 -34.341 1.00 97.00 190 ASN A O 1
ATOM 1469 N N . ASP A 1 191 ? 19.559 -13.930 -36.098 1.00 94.75 191 ASP A N 1
ATOM 1470 C CA . ASP A 1 191 ? 18.406 -14.620 -36.720 1.00 94.75 191 ASP A CA 1
ATOM 1471 C C . ASP A 1 191 ? 18.691 -16.099 -37.101 1.00 94.75 191 ASP A C 1
ATOM 1473 O O . ASP A 1 191 ? 17.755 -16.877 -37.252 1.00 94.75 191 ASP A O 1
ATOM 1477 N N . LEU A 1 192 ? 19.962 -16.512 -37.231 1.00 95.06 192 LEU A N 1
ATOM 1478 C CA . LEU A 1 192 ? 20.372 -17.902 -37.506 1.00 95.06 192 LEU A CA 1
ATOM 1479 C C . LEU A 1 192 ? 20.626 -18.721 -36.224 1.00 95.06 192 LEU A C 1
ATOM 1481 O O . LEU A 1 192 ? 21.077 -19.862 -36.297 1.00 95.06 192 LEU A O 1
ATOM 1485 N N . GLY A 1 193 ? 20.406 -18.140 -35.040 1.00 94.06 193 GLY A N 1
ATOM 1486 C CA . GLY A 1 193 ? 20.680 -18.778 -33.749 1.00 94.06 193 GLY A CA 1
ATOM 1487 C C . GLY A 1 193 ? 22.162 -18.806 -33.348 1.00 94.06 193 GLY A C 1
ATOM 1488 O O . GLY A 1 193 ? 22.499 -19.316 -32.274 1.00 94.06 193 GLY A O 1
ATOM 1489 N N . ALA A 1 194 ? 23.060 -18.232 -34.152 1.00 96.31 194 ALA A N 1
ATOM 1490 C CA . ALA A 1 194 ? 24.481 -18.139 -33.833 1.00 96.31 194 ALA A CA 1
ATOM 1491 C C . ALA A 1 194 ? 24.750 -16.979 -32.864 1.00 96.31 194 ALA A C 1
ATOM 1493 O O . ALA A 1 194 ? 24.156 -15.906 -32.986 1.00 96.31 194 ALA A O 1
ATOM 1494 N N . GLN A 1 195 ? 25.658 -17.179 -31.905 1.00 95.88 195 GLN A N 1
ATOM 1495 C CA . GLN A 1 195 ? 26.072 -16.104 -31.002 1.00 95.88 195 GLN A CA 1
ATOM 1496 C C . GLN A 1 195 ? 26.804 -15.001 -31.767 1.00 95.88 195 GLN A C 1
ATOM 1498 O O . GLN A 1 195 ? 27.668 -15.282 -32.598 1.00 95.88 195 GLN A O 1
ATOM 1503 N N . VAL A 1 196 ? 26.524 -13.747 -31.426 1.00 96.69 196 VAL A N 1
ATOM 1504 C CA . VAL A 1 196 ? 27.262 -12.599 -31.964 1.00 96.69 196 VAL A CA 1
ATOM 1505 C C . VAL A 1 196 ? 28.462 -12.243 -31.081 1.00 96.69 196 VAL A C 1
ATOM 1507 O O . VAL A 1 196 ? 28.590 -12.748 -29.965 1.00 96.69 196 VAL A O 1
ATOM 1510 N N . ALA A 1 197 ? 29.389 -11.430 -31.589 1.00 96.12 197 ALA A N 1
ATOM 1511 C CA . ALA A 1 197 ? 30.588 -11.016 -30.856 1.00 96.12 197 ALA A CA 1
ATOM 1512 C C . ALA A 1 197 ? 30.263 -10.012 -29.732 1.00 96.12 197 ALA A C 1
ATOM 1514 O O . ALA A 1 197 ? 29.249 -9.318 -29.796 1.00 96.12 197 ALA A O 1
ATOM 1515 N N . SER A 1 198 ? 31.132 -9.891 -28.725 1.00 96.56 198 SER A N 1
ATOM 1516 C CA . SER A 1 198 ? 31.054 -8.794 -27.749 1.00 96.56 198 SER A CA 1
ATOM 1517 C C . SER A 1 198 ? 31.147 -7.444 -28.461 1.00 96.56 198 SER A C 1
ATOM 1519 O O . SER A 1 198 ? 31.886 -7.305 -29.438 1.00 96.56 198 SER A O 1
ATOM 1521 N N . GLY A 1 199 ? 30.402 -6.446 -27.995 1.00 96.25 199 GLY A N 1
ATOM 1522 C CA . GLY A 1 199 ? 30.406 -5.126 -28.617 1.00 96.25 199 GLY A CA 1
ATOM 1523 C C . GLY A 1 199 ? 29.129 -4.328 -28.404 1.00 96.25 199 GLY A C 1
ATOM 1524 O O . GLY A 1 199 ? 28.237 -4.707 -27.642 1.00 96.25 199 GLY A O 1
ATOM 1525 N N . ILE A 1 200 ? 29.065 -3.191 -29.095 1.00 97.19 200 ILE A N 1
ATOM 1526 C CA . ILE A 1 200 ? 27.914 -2.291 -29.071 1.00 97.19 200 ILE A CA 1
ATOM 1527 C C . ILE A 1 200 ? 26.890 -2.757 -30.103 1.00 97.19 200 ILE A C 1
ATOM 1529 O O . ILE A 1 200 ? 27.209 -2.984 -31.271 1.00 97.19 200 ILE A O 1
ATOM 1533 N N . TYR A 1 201 ? 25.641 -2.818 -29.668 1.00 97.88 201 TYR A N 1
ATOM 1534 C CA 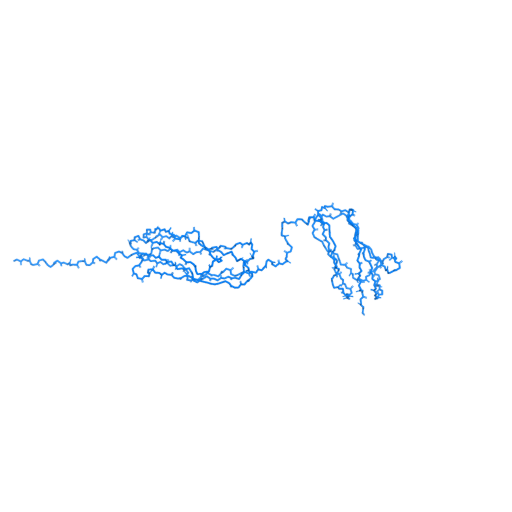. TYR A 1 201 ? 24.487 -3.084 -30.508 1.00 97.88 201 TYR A CA 1
ATOM 1535 C C . TYR A 1 201 ? 23.452 -1.982 -30.330 1.00 97.88 201 TYR A C 1
ATOM 1537 O O . TYR A 1 201 ? 23.381 -1.322 -29.292 1.00 97.88 201 TYR A O 1
ATOM 1545 N N . ILE A 1 202 ? 22.640 -1.783 -31.359 1.00 98.12 202 ILE A N 1
ATOM 1546 C CA . ILE A 1 202 ? 21.572 -0.789 -31.389 1.00 98.12 202 ILE A CA 1
ATOM 1547 C C . ILE A 1 202 ? 20.263 -1.540 -31.575 1.00 98.12 202 ILE A C 1
ATOM 1549 O O . ILE A 1 202 ? 20.139 -2.326 -32.507 1.00 98.12 202 ILE A O 1
ATOM 1553 N N . TYR A 1 203 ? 19.271 -1.297 -30.728 1.00 97.69 203 TYR A N 1
ATOM 1554 C CA . TYR A 1 203 ? 17.920 -1.803 -30.946 1.00 97.69 203 TYR A CA 1
ATOM 1555 C C . TYR A 1 203 ? 16.982 -0.662 -31.310 1.00 97.69 203 TYR A C 1
ATOM 1557 O O . TYR A 1 203 ? 17.032 0.431 -30.743 1.00 97.69 203 TYR A O 1
ATOM 1565 N N . ARG A 1 204 ? 16.128 -0.932 -32.295 1.00 98.06 204 ARG A N 1
ATOM 1566 C CA . ARG A 1 204 ? 15.095 -0.028 -32.787 1.00 98.06 204 ARG A CA 1
ATOM 1567 C C . ARG A 1 204 ? 13.738 -0.639 -32.494 1.00 98.06 204 ARG A C 1
ATOM 1569 O O . ARG A 1 204 ? 13.428 -1.714 -33.007 1.00 98.06 204 ARG A O 1
ATOM 1576 N N . PHE A 1 205 ? 12.948 0.074 -31.708 1.00 98.31 205 PHE A N 1
ATOM 1577 C CA . PHE A 1 205 ? 11.579 -0.262 -31.357 1.00 98.31 205 PHE A CA 1
ATOM 1578 C C . PHE A 1 205 ? 10.622 0.662 -32.104 1.00 98.31 205 PHE A C 1
ATOM 1580 O O . PHE A 1 205 ? 10.765 1.884 -32.037 1.00 98.31 205 PHE A O 1
ATOM 1587 N N . LYS A 1 206 ? 9.656 0.076 -32.808 1.00 97.62 206 LYS A N 1
ATOM 1588 C CA . LYS A 1 206 ? 8.549 0.787 -33.444 1.00 97.62 206 LYS A CA 1
ATOM 1589 C C . LYS A 1 206 ? 7.223 0.216 -32.948 1.00 97.62 206 LYS A C 1
ATOM 1591 O O . LYS A 1 206 ? 7.056 -1.001 -32.988 1.00 97.62 206 LYS A O 1
ATOM 1596 N N . ALA A 1 207 ? 6.301 1.082 -32.539 1.00 95.94 207 ALA A N 1
ATOM 1597 C CA . ALA A 1 207 ? 4.925 0.738 -32.187 1.00 95.94 207 ALA A CA 1
ATOM 1598 C C . ALA A 1 207 ? 3.985 1.840 -32.699 1.00 95.94 207 ALA A C 1
ATOM 1600 O O . ALA A 1 207 ? 4.027 2.962 -32.202 1.00 95.94 207 ALA A O 1
ATOM 1601 N N . GLY A 1 208 ? 3.185 1.555 -33.732 1.00 87.19 208 GLY A N 1
ATOM 1602 C CA . GLY A 1 208 ? 2.440 2.609 -34.439 1.00 87.19 208 GLY A CA 1
ATOM 1603 C C . GLY A 1 208 ? 3.379 3.712 -34.959 1.00 87.19 208 GLY A C 1
ATOM 1604 O O . GLY A 1 208 ? 4.342 3.413 -35.677 1.00 87.19 208 GLY A O 1
ATOM 1605 N N . ASP A 1 209 ? 3.131 4.959 -34.549 1.00 88.94 209 ASP A N 1
ATOM 1606 C CA . ASP A 1 209 ? 3.966 6.131 -34.867 1.00 88.94 209 ASP A CA 1
ATOM 1607 C C . ASP A 1 209 ? 5.138 6.339 -33.894 1.00 88.94 209 ASP A C 1
ATOM 1609 O O . ASP A 1 209 ? 6.055 7.115 -34.170 1.00 88.94 209 ASP A O 1
ATOM 1613 N N . PHE A 1 210 ? 5.159 5.624 -32.765 1.00 93.31 210 PHE A N 1
ATOM 1614 C CA . PHE A 1 210 ? 6.257 5.702 -31.811 1.00 93.31 210 PHE A CA 1
ATOM 1615 C C . PHE A 1 210 ? 7.484 4.963 -32.348 1.00 93.31 210 PHE A C 1
ATOM 1617 O O . PHE A 1 210 ? 7.427 3.770 -32.660 1.00 93.31 210 PHE A O 1
ATOM 1624 N N . LEU A 1 211 ? 8.616 5.665 -32.414 1.00 96.44 211 LEU A N 1
ATOM 1625 C CA . LEU A 1 211 ? 9.916 5.119 -32.784 1.00 96.44 211 LEU A CA 1
ATOM 1626 C C . LEU A 1 211 ? 10.943 5.511 -31.725 1.00 96.44 211 LEU A C 1
ATOM 1628 O O . LEU A 1 211 ? 11.170 6.695 -31.483 1.00 96.44 211 LEU A O 1
ATOM 1632 N N . LYS A 1 212 ? 11.615 4.523 -31.136 1.00 94.75 212 LYS A N 1
ATOM 1633 C CA . LYS A 1 212 ? 12.716 4.762 -30.201 1.00 94.75 212 LYS A CA 1
ATOM 1634 C C . LYS A 1 212 ? 13.893 3.850 -30.513 1.00 94.75 212 LYS A C 1
ATOM 1636 O O . LYS A 1 212 ? 13.731 2.685 -30.874 1.00 94.75 212 LYS A O 1
ATOM 1641 N N . VAL A 1 213 ? 15.089 4.417 -30.414 1.00 95.62 213 VAL A N 1
ATOM 1642 C CA . VAL A 1 213 ? 16.359 3.742 -30.686 1.00 95.62 213 VAL A CA 1
ATOM 1643 C C . VAL A 1 213 ? 17.233 3.867 -29.452 1.00 95.62 213 VAL A C 1
ATOM 1645 O O . VAL A 1 213 ? 17.365 4.957 -28.896 1.00 95.62 213 VAL A O 1
ATOM 1648 N N . GLN A 1 214 ? 17.827 2.761 -29.020 1.00 94.75 214 GLN A N 1
ATOM 1649 C CA . GLN A 1 214 ? 18.724 2.728 -27.870 1.00 94.75 214 GLN A CA 1
ATOM 1650 C C . GLN A 1 214 ? 19.913 1.802 -28.135 1.00 94.75 214 GLN A C 1
ATOM 1652 O O . GLN A 1 214 ? 19.878 0.943 -29.017 1.00 94.75 214 GLN A O 1
ATOM 1657 N N . LYS A 1 215 ? 20.991 2.013 -27.375 1.00 94.44 215 LYS A N 1
ATOM 1658 C CA . LYS A 1 215 ? 22.232 1.236 -27.455 1.00 94.44 215 LYS A CA 1
ATOM 1659 C C . LYS A 1 215 ? 22.346 0.261 -26.286 1.00 94.44 215 LYS A C 1
ATOM 1661 O O . LYS A 1 215 ? 21.920 0.576 -25.177 1.00 94.44 215 LYS A O 1
ATOM 1666 N N . MET A 1 216 ? 22.991 -0.871 -26.525 1.00 95.25 216 MET A N 1
ATOM 1667 C CA . MET A 1 216 ? 23.318 -1.884 -25.523 1.00 95.25 216 MET A CA 1
ATOM 1668 C C . MET A 1 216 ? 24.721 -2.442 -25.748 1.00 95.25 216 MET A C 1
ATOM 1670 O O . MET A 1 216 ? 25.234 -2.407 -26.867 1.00 95.25 216 MET A O 1
ATOM 1674 N N . ILE A 1 217 ? 25.338 -2.942 -24.681 1.00 95.31 217 ILE A N 1
ATOM 1675 C CA . ILE A 1 217 ? 26.704 -3.462 -24.678 1.00 95.31 217 ILE A CA 1
ATOM 1676 C C . ILE A 1 217 ? 26.654 -4.938 -24.282 1.00 95.31 217 ILE A C 1
ATOM 1678 O O . ILE A 1 217 ? 26.332 -5.264 -23.141 1.00 95.31 217 ILE A O 1
ATOM 1682 N N . LEU A 1 218 ? 26.980 -5.822 -25.224 1.00 95.88 218 LEU A N 1
ATOM 1683 C CA . LEU A 1 218 ? 27.181 -7.246 -24.954 1.00 95.88 218 LEU A CA 1
ATOM 1684 C C . LEU A 1 218 ? 28.634 -7.468 -24.534 1.00 95.88 218 LEU A C 1
ATOM 1686 O O . LEU A 1 218 ? 29.553 -7.096 -25.270 1.00 95.88 218 LEU A O 1
ATOM 1690 N N . MET A 1 219 ? 28.831 -8.103 -23.386 1.00 92.88 219 MET A N 1
ATOM 1691 C CA . MET A 1 219 ? 30.133 -8.506 -22.864 1.00 92.88 219 MET A CA 1
ATOM 1692 C C . MET A 1 219 ? 30.146 -10.030 -22.721 1.00 92.88 219 MET A C 1
ATOM 1694 O O . MET A 1 219 ? 29.157 -10.606 -22.282 1.00 92.88 219 MET A O 1
ATOM 1698 N N . LYS A 1 220 ? 31.236 -10.681 -23.126 1.00 81.25 220 LYS A N 1
ATOM 1699 C CA . LYS A 1 220 ? 31.447 -12.123 -22.954 1.00 81.25 220 LYS A CA 1
ATOM 1700 C C . LYS A 1 220 ? 32.646 -12.348 -22.063 1.00 81.25 220 LYS A C 1
ATOM 1702 O O . LYS A 1 220 ? 33.592 -11.540 -22.204 1.00 81.25 220 LYS A O 1
#

Secondary structure (DSSP, 8-state):
-----------------EEES-SEEEEEEEETT--EEEEEEEEE-SSS-EEEEE--BSSTTEEES-S-EEE-TT-EEEEEEEE--SSSEEEEEEEEEEE--SS-SEEEEEEEEEEEPPP----SS---SS-EEPPPBSSSBSS-EEEEEEESS-EEEEEEEEETT--EEEEEEEEEE-SEEEEEEE-SB-TTSPBPPSEEEEEEEEETTEEEEEEEEE--

Sequence (220 aa):
AEDTVGVHMQVVDSLNLISLNTDSIDFDTTYIGSDSTISFWVENVGQDTLKVYDMPITENAFSVDTATFNLLPGTSQEVKVTFLPPSAGDYSGWIQIVSNDPVNDTMLVWVQGVGEPPVGITDPEGLPTTFGLNPNYPNPFNPATTIKYQLPQSSDVKLVIYNVLGQKVRTLLATRMKAGYHDVVWDGRNDLGAQVASGIYIYRFKAGDFLKVQKMILMK

Radius of gyration: 33.33 Å; Cα contacts (8 Å, |Δi|>4): 535; chains: 1; bounding box: 73×30×112 Å

Nearest PDB structures (foldseek):
  7som-assembly1_E  TM=4.850E-01  e=5.195E-08  Chlamydomonas reinhardtii
  7sqc-assembly1_T2  TM=4.431E-01  e=8.152E-08  Chlamydomonas reinhardtii
  7sqc-assembly1_T0  TM=4.408E-01  e=2.333E-07  Chlamydomonas reinhardtii
  7sqc-assembly1_T1  TM=4.408E-01  e=2.851E-07  Chlamydomonas reinhardtii
  7n6g-assembly1_1M  TM=4.047E-01  e=7.043E-04  Chlamydomonas reinhardtii

Mean predicted aligned error: 15.46 Å

Solvent-accessible surface area (backbone atoms only — not comparable to full-atom values): 12271 Å² total; per-residue (Å²): 134,86,81,80,78,77,77,81,73,74,72,74,73,63,47,24,34,80,45,62,82,59,55,62,50,75,59,58,74,36,39,44,93,46,72,47,75,53,73,49,43,44,30,16,79,26,69,27,70,28,40,36,73,37,50,62,58,75,34,84,43,48,47,62,81,62,46,63,54,75,30,53,53,78,34,71,47,81,38,44,37,37,41,43,35,90,51,69,45,83,46,65,37,42,38,37,42,33,38,68,17,89,87,57,36,64,45,67,29,42,39,37,33,30,18,36,64,64,71,94,63,84,66,94,86,59,64,38,90,49,75,48,74,50,82,53,47,54,66,66,22,66,61,46,30,38,37,38,34,31,23,48,50,67,33,55,33,36,34,38,34,21,40,87,86,67,48,81,41,26,74,80,42,77,47,76,43,70,48,27,79,48,74,49,74,47,65,51,46,31,76,85,69,46,74,60,79,66,43,64,32,36,39,40,40,35,42,72,89,49,73,52,74,50,79,47,37,42,48,124

=== Feature glossary ===
Each block in this record encodes a different view of the same protein. In brief:

Predicted aligned error. PAE(i, j) answers: if I align the predicted and true structures on residue i, how far off (in Å) do I expect residue j to be? A block-diagonal PAE matrix with low values on the blocks and high values off-diagonal is the signature of a multi-domain protein with confidently predicted domains but uncertain inter-domain orientation.

Contact-map, Ramachandran, and PAE plots. Plot images: a contact map (which residues are close in 3D, as an N×N binary image), a Ramachandran scatter (backbone torsion angles, revealing secondary-structure composition at a glance), and — for AlphaFold structures — a PAE heatmap (pairwise prediction confidence).

Backbone torsions (φ/ψ). φ (phi) and ψ (psi) are the two rotatable backbone dihedrals per residue: φ is the C(i-1)–N–Cα–C torsion, ψ is the N–Cα–C–N(i+1) torsion, both in degrees on (−180°, 180°]. α-helical residues cluster near (−60°, −45°); β-strand residues near (−120°, +130°). A Ramachandran plot is simply a scatter of (φ, ψ) for every residue.

Foldseek 3Di. A 3Di character summarizes, for each residue, the relative orientation of the Cα frame of its nearest spatial neighbor. Because it encodes fold topology rather than chemistry, 3Di alignments detect remote structural similarity that sequence alignment misses.

Radius of gyration, Cα contacts, bounding box. Three whole-structure scalars: the radius of gyration (RMS distance of Cα from centroid, in Å), the count of Cα–Cα contacts (pairs closer than 8 Å and separated by more than four residues in sequence — i.e. tertiary, not local, contacts), and the bounding-box dimensions. Together they distinguish compact globular folds from extended fibres or disordered chains.

Sequence. Sequence gives the chain of amino acids in standard one-letter code (A=alanine, C=cysteine, …, Y=tyrosine), read N→C. It is the only feature that is directly encoded by the gene; all structural features are derived from the folded form of this sequence.

mmCIF coordinates. Atomic coordinates in PDBx/mmCIF format — the same representation the Protein Data Bank distributes. Each line of the _atom_site loop places one backbone atom in Cartesian space (units: ångströms, origin: arbitrary).

Secondary structure (3-state, P-SEA). Three-state secondary structure (P-SEA) collapses the eight DSSP classes into helix (a), strand (b), and coil (c). P-SEA assigns these from Cα geometry alone — distances and angles — without requiring backbone oxygens, so it works on any Cα trace.

InterPro / GO / CATH / organism. Functional annotations link the protein to curated databases. InterPro entries identify conserved domains and families by matching the sequence against member-database signatures (Pfam, PROSITE, CDD, …). Gene Ontology (GO) terms describe molecular function, biological process, and cellular component in a controlled vocabulary. CATH places the structure in a hierarchical fold classification (Class/Architecture/Topology/Homologous-superfamily). The organism is the source species.

B-factor. B-factor (Debye–Waller factor) reflects atomic displacement in the crystal lattice. It is an experimental observable (units Å²), not a prediction; low values mean the atom is pinned down, high values mean it moves or is heterogeneous across the crystal.

Rendered structure images. Structure images are PyMOL renders from six orthogonal camera directions. Cartoon representation draws helices as coils and strands as arrows; sticks shows the backbone as bonds; surface shows the solvent-excluded envelope. Rainbow coloring maps sequence position to hue (blue→red, N→C); chain coloring assigns a distinct color per polypeptide.

Solvent-accessible surface area. Solvent-accessible surface area (SASA) is the area in Å² traced out by the centre of a 1.4 Å probe sphere (a water molecule) rolled over the protein's van der Waals surface (Shrake–Rupley / Lee–Richards construction). Buried residues have near-zero SASA; fully exposed residues can exceed 200 Å². The total SASA scales roughly with the number of surface residues.

Secondary structure (8-state, DSSP). The SS8 string is DSSP's per-residue secondary-structure call. α-helix (H) means an i→i+4 H-bond ladder; β-strand (E) means the residue participates in a β-sheet; 3₁₀ (G) and π (I) are tighter and wider helices; T/S are turns/bends; '-' is loop.

pLDDT. For AlphaFold models, the B-factor field carries pLDDT — the model's own estimate of local accuracy on a 0–100 scale. Regions with pLDDT<50 should be treated as essentially unmodeled; they often correspond to intrinsically disordered segments.

Nearest PDB structures. Nearest PDB neighbors are the top structural matches found by Foldseek when searching this structure against the entire Protein Data Bank. Each hit reports a TM-score (0 to 1; >0.5 almost always implies the same fold) and an E-value. These are *structural* homologs — they may share no detectable sequence similarity.